Protein AF-A0A923YGL2-F1 (afdb_monomer)

Radius of gyration: 22.91 Å; Cα contacts (8 Å, |Δi|>4): 392; chains: 1; bounding box: 53×39×66 Å

pLDDT: mean 83.06, std 13.09, range [40.88, 98.0]

Mean predicted aligned error: 13.05 Å

Solvent-accessible surface area (backbone atoms only — not comparable to full-atom values): 13299 Å² total; per-residue (Å²): 138,85,82,90,76,85,83,78,58,74,97,55,54,94,69,55,49,69,61,55,52,51,50,50,52,58,74,73,41,61,74,59,72,58,70,46,77,50,75,39,47,77,89,38,76,58,56,65,51,41,52,76,72,62,30,42,82,76,49,72,59,99,60,38,34,34,30,35,28,72,56,44,71,70,83,50,77,70,42,46,31,40,48,98,81,59,67,28,29,33,40,32,51,51,95,72,48,62,19,32,37,32,16,26,52,56,37,18,63,66,64,73,38,75,43,34,48,27,31,78,35,48,53,87,33,48,46,71,75,32,60,76,60,44,73,46,77,76,46,99,56,27,35,33,23,20,40,85,84,78,59,59,64,40,38,38,32,41,76,92,48,70,43,30,33,37,31,35,85,29,32,77,59,42,81,69,47,41,76,59,37,34,36,26,51,85,53,45,54,69,94,79,58,80,91,80,87,60,57,71,41,48,50,84,76,40,55,78,57,40,51,54,40,26,73,72,67,38,84,86,42,45,69,59,56,46,70,74,75,70,126

Foldseek 3Di:
DDDPDDDDPPVCPPVCVVVVVVVVCVVPDDLQHDKDKDKDFPPDPVVVVCVVVQWDFDDDDPTMTITIRDRQPDFDPWWKFADPVRQKIKIFRASDQEKEWEQFPLQCVLQVHRTFIWDKGFLVRMDIPHDWFDWDPSAPFKIWGAHPPPRHTAWIDGNPDRIITGTLVRIPDSVSHDHQEYEQCVNGPVVPDDCPVHHYDHPVNVVVQLVVQCVRPNPPADPRHRRNPDD

Nearest PDB structures (foldseek):
  8ajq-assembly2_C  TM=8.560E-01  e=7.306E-10  Pseudomonas aeruginosa PAO1
  4nex-assembly1_A  TM=5.684E-01  e=1.194E-01  Xylella fastidiosa Temecula1
  4nf1-assembly3_F  TM=5.900E-01  e=4.196E-01  Xylella fastidiosa Temecula1
  3f8k-assembly1_A  TM=6.826E-01  e=1.389E+00  Saccharolobus solfataricus P2
  4k30-assembly2_X  TM=5.947E-01  e=1.161E+00  Homo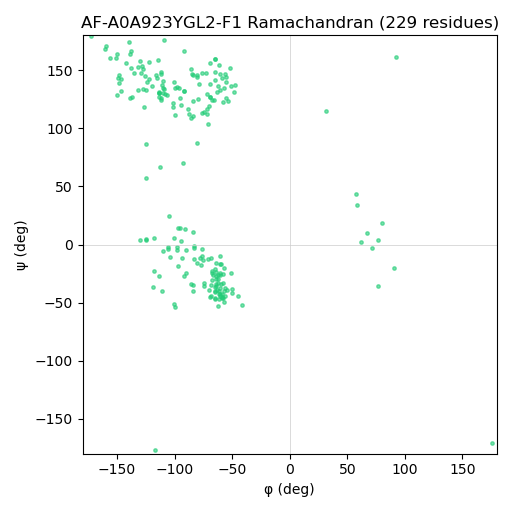 sapiens

Sequence (231 aa):
MRIEQFYLAEKFQRLGWVSAVLRRLFDEAPPQATRFRVGALRDSDANRFYLRHGFVKVSEDESDIAYERPRLPAPMPVLTGGCLCGAMRYTASPTHRGGYDCHCRMCQLAFGNTRAAFINLRNHEVQWTANPPTLYASSKFAQRGFCGHCGPPLSFECLASEHMDLSVGSLDDPAAIRPTTHFAVESRIANWHADDGLPGERLDEHLKLTERWKASYGDGVEPGVGATRQT

Structure (mmCIF, N/CA/C/O backbone):
data_AF-A0A923YGL2-F1
#
_entry.id   AF-A0A923YGL2-F1
#
loop_
_atom_site.group_PDB
_atom_site.id
_atom_site.type_symbol
_atom_site.label_atom_id
_atom_site.label_alt_id
_atom_site.label_comp_id
_atom_site.label_asym_id
_atom_site.label_entity_id
_atom_site.label_seq_id
_atom_site.pdbx_PDB_ins_code
_atom_site.Cartn_x
_atom_site.Cartn_y
_atom_site.Cartn_z
_atom_site.occupancy
_atom_site.B_iso_or_equiv
_atom_site.auth_seq_id
_atom_site.auth_comp_id
_atom_site.auth_asym_id
_atom_site.auth_atom_id
_atom_site.pdbx_PDB_model_num
ATOM 1 N N . MET A 1 1 ? 16.702 -9.088 -37.246 1.00 40.88 1 MET A N 1
ATOM 2 C CA . MET A 1 1 ? 17.459 -7.914 -37.731 1.00 40.88 1 MET A CA 1
ATOM 3 C C . MET A 1 1 ? 17.856 -7.083 -36.516 1.00 40.88 1 MET A C 1
ATOM 5 O O . MET A 1 1 ? 16.964 -6.632 -35.813 1.00 40.88 1 MET A O 1
ATOM 9 N N . ARG A 1 2 ? 19.153 -6.976 -36.196 1.00 47.56 2 ARG A N 1
ATOM 10 C CA . ARG A 1 2 ? 19.664 -6.185 -35.061 1.00 47.56 2 ARG A CA 1
ATOM 11 C C . ARG A 1 2 ? 20.175 -4.860 -35.622 1.00 47.56 2 ARG A C 1
ATOM 13 O O . ARG A 1 2 ? 21.136 -4.866 -36.378 1.00 47.56 2 ARG A O 1
ATOM 20 N N . ILE A 1 3 ? 19.497 -3.759 -35.315 1.00 55.59 3 ILE A N 1
ATOM 21 C CA . ILE A 1 3 ? 19.972 -2.418 -35.670 1.00 55.59 3 ILE A CA 1
ATOM 22 C C . ILE A 1 3 ? 20.938 -2.002 -34.562 1.00 55.59 3 ILE A C 1
ATOM 24 O O . ILE A 1 3 ? 20.514 -1.828 -33.423 1.00 55.59 3 ILE A O 1
ATOM 28 N N . GLU A 1 4 ? 22.232 -1.917 -34.866 1.00 54.81 4 GLU A N 1
ATOM 29 C CA . GLU A 1 4 ? 23.249 -1.540 -33.873 1.00 54.81 4 GLU A CA 1
ATOM 30 C C . GLU A 1 4 ? 23.365 -0.022 -33.729 1.00 54.81 4 GLU A C 1
ATOM 32 O O . GLU A 1 4 ? 23.545 0.477 -32.621 1.00 54.81 4 GLU A O 1
ATOM 37 N N . GLN A 1 5 ? 23.187 0.710 -34.831 1.00 61.66 5 GLN A N 1
ATOM 38 C CA . GLN A 1 5 ? 23.161 2.168 -34.870 1.00 61.66 5 GLN A CA 1
ATOM 39 C C . GLN A 1 5 ? 22.234 2.644 -35.994 1.00 61.66 5 GLN A C 1
ATOM 41 O O . GLN A 1 5 ? 22.167 2.036 -37.063 1.00 61.66 5 GLN A O 1
ATOM 46 N N . PHE A 1 6 ? 21.518 3.739 -35.756 1.00 63.28 6 PHE A N 1
ATOM 47 C CA . PHE A 1 6 ? 20.721 4.429 -36.766 1.00 63.28 6 PHE A CA 1
ATOM 48 C C . PHE A 1 6 ? 20.906 5.932 -36.588 1.00 63.28 6 PHE A C 1
ATOM 50 O O . PHE A 1 6 ? 20.692 6.460 -35.497 1.00 63.28 6 PHE A O 1
ATOM 57 N N . TYR A 1 7 ? 21.292 6.610 -37.665 1.00 65.50 7 TYR A N 1
ATOM 58 C CA . TYR A 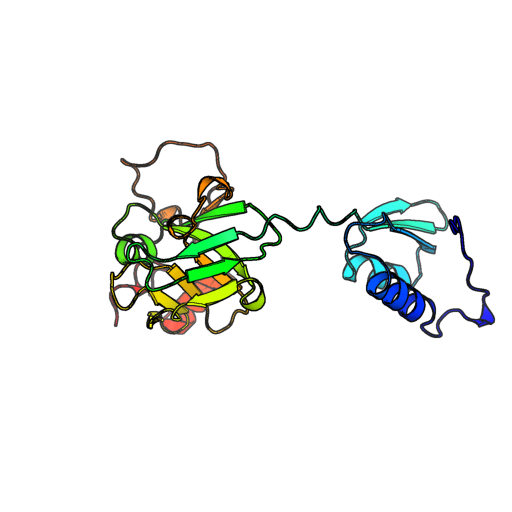1 7 ? 21.518 8.050 -37.678 1.00 65.50 7 TYR A CA 1
ATOM 59 C C . TYR A 1 7 ? 20.405 8.745 -38.453 1.00 65.50 7 TYR A C 1
ATOM 61 O O . TYR A 1 7 ? 20.085 8.384 -39.586 1.00 65.50 7 TYR A O 1
ATOM 69 N N . LEU A 1 8 ? 19.825 9.772 -37.835 1.00 65.44 8 LEU A N 1
ATOM 70 C CA . LEU A 1 8 ? 18.819 10.616 -38.461 1.00 65.44 8 LEU A CA 1
ATOM 71 C C . LEU A 1 8 ? 19.540 11.744 -39.209 1.00 65.44 8 LEU A C 1
ATOM 73 O O . LEU A 1 8 ? 20.167 12.603 -38.583 1.00 65.44 8 LEU A O 1
ATOM 77 N N . ALA A 1 9 ? 19.468 11.729 -40.544 1.00 69.75 9 ALA A N 1
ATOM 78 C CA . ALA A 1 9 ? 20.068 12.776 -41.368 1.00 69.75 9 ALA A CA 1
ATOM 79 C C . ALA A 1 9 ? 19.549 14.163 -40.950 1.00 69.75 9 ALA A C 1
ATOM 81 O O . ALA A 1 9 ? 18.376 14.308 -40.603 1.00 69.75 9 ALA A O 1
ATOM 82 N N . GLU A 1 10 ? 20.414 15.175 -41.018 1.00 67.44 10 GLU A N 1
ATOM 83 C CA . GLU A 1 10 ? 20.193 16.518 -40.461 1.00 67.44 10 GLU A CA 1
ATOM 84 C C . GLU A 1 10 ? 18.847 17.141 -40.866 1.00 67.44 10 GLU A C 1
ATOM 86 O O . GLU A 1 10 ? 18.106 17.633 -40.020 1.00 67.44 10 GLU A O 1
ATOM 91 N N . LYS A 1 11 ? 18.450 16.984 -42.135 1.00 73.69 11 LYS A N 1
ATOM 92 C CA . LYS A 1 11 ? 17.164 17.462 -42.680 1.00 73.69 11 LYS A CA 1
ATOM 93 C C . LYS A 1 11 ? 15.906 16.885 -42.012 1.00 73.69 11 LYS A C 1
ATOM 95 O O . LYS A 1 11 ? 14.816 17.408 -42.215 1.00 73.69 11 LYS A O 1
ATOM 100 N N . PHE A 1 12 ? 16.036 15.790 -41.265 1.00 65.12 12 PHE A N 1
ATOM 101 C CA . PHE A 1 12 ? 14.940 15.149 -40.538 1.00 65.12 12 PHE A CA 1
ATOM 102 C C . PHE A 1 12 ? 15.004 15.397 -39.022 1.00 65.12 12 PHE A C 1
ATOM 104 O O . PHE A 1 12 ? 14.103 14.987 -38.285 1.00 65.12 12 PHE A O 1
ATOM 111 N N . GLN A 1 13 ? 16.045 16.068 -38.526 1.00 66.19 13 GLN A N 1
ATOM 112 C CA . GLN A 1 13 ? 16.150 16.432 -37.115 1.00 66.19 13 GLN A CA 1
ATOM 113 C C . GLN A 1 13 ? 15.113 17.512 -36.758 1.00 66.19 13 GLN A C 1
ATOM 115 O O . GLN A 1 13 ? 14.619 18.230 -37.620 1.00 66.19 13 GLN A O 1
ATOM 120 N N . ARG A 1 14 ? 14.735 17.609 -35.475 1.00 65.00 14 ARG A N 1
ATOM 121 C CA . ARG A 1 14 ? 13.730 18.562 -34.936 1.00 65.00 14 ARG A CA 1
ATOM 122 C C . ARG A 1 14 ? 12.294 18.434 -35.478 1.00 65.00 14 ARG A C 1
ATOM 124 O O . ARG A 1 14 ? 11.416 19.149 -35.014 1.00 65.00 14 ARG A O 1
ATOM 131 N N . LEU A 1 15 ? 12.012 17.469 -36.353 1.00 72.62 15 LEU A N 1
ATOM 132 C CA . LEU A 1 15 ? 10.659 17.180 -36.861 1.00 72.62 15 LEU A CA 1
ATOM 133 C C . LEU A 1 15 ? 9.892 16.136 -36.019 1.00 72.62 15 LEU A C 1
ATOM 135 O O . LEU A 1 15 ? 8.893 15.581 -36.463 1.00 72.62 15 LEU A O 1
ATOM 139 N N . GLY A 1 16 ? 10.375 15.808 -34.816 1.00 68.12 16 GLY A N 1
ATOM 140 C CA . GLY A 1 16 ? 9.717 14.850 -33.916 1.00 68.12 16 GLY A CA 1
ATOM 141 C C . GLY A 1 16 ? 9.886 13.368 -34.287 1.00 68.12 16 GLY A C 1
ATOM 142 O O . GLY A 1 16 ? 9.354 12.510 -33.583 1.00 68.12 16 GLY A O 1
ATOM 143 N N . TRP A 1 17 ? 10.663 13.044 -35.328 1.00 70.38 17 TRP A N 1
ATOM 144 C CA . TRP A 1 17 ? 10.901 11.662 -35.769 1.00 70.38 17 TRP A CA 1
ATOM 145 C C . TRP A 1 17 ? 11.487 10.765 -34.680 1.00 70.38 17 TRP A C 1
ATOM 147 O O . TRP A 1 17 ? 11.049 9.631 -34.543 1.00 70.38 17 TRP A O 1
ATOM 157 N N . VAL A 1 18 ? 12.415 11.272 -33.862 1.00 67.81 18 VAL A N 1
ATOM 158 C CA . VAL A 1 18 ? 12.987 10.514 -32.733 1.00 67.81 18 VAL A CA 1
ATOM 159 C C . VAL A 1 18 ? 11.888 10.079 -31.762 1.00 67.81 18 VAL A C 1
ATOM 161 O O . VAL A 1 18 ? 11.809 8.911 -31.396 1.00 67.81 18 VAL A O 1
ATOM 164 N N . SER A 1 19 ? 10.981 10.991 -31.409 1.00 66.12 19 SER A N 1
ATOM 165 C CA . SER A 1 19 ? 9.846 10.695 -30.533 1.00 66.12 19 SER A CA 1
ATOM 166 C C . SER A 1 19 ? 8.870 9.705 -31.170 1.00 66.12 19 SER A C 1
ATOM 168 O O . SER A 1 19 ? 8.366 8.825 -30.479 1.00 66.12 19 SER A O 1
ATOM 170 N N . ALA A 1 20 ? 8.604 9.823 -32.474 1.00 71.81 20 ALA A N 1
ATOM 171 C CA . ALA A 1 20 ? 7.709 8.920 -33.197 1.00 71.81 20 ALA A CA 1
ATOM 172 C C . ALA A 1 20 ? 8.287 7.499 -33.316 1.00 71.81 20 ALA A C 1
ATOM 174 O O . ALA A 1 20 ? 7.584 6.524 -33.056 1.00 71.81 20 ALA A O 1
ATOM 175 N N . VAL A 1 21 ? 9.577 7.385 -33.644 1.00 74.38 21 VAL A N 1
ATOM 176 C CA . VAL A 1 21 ? 10.299 6.108 -33.721 1.00 74.38 21 VAL A CA 1
ATOM 177 C C . VAL A 1 21 ? 10.380 5.457 -32.345 1.00 74.38 21 VAL A C 1
ATOM 179 O O . VAL A 1 21 ? 10.070 4.278 -32.224 1.00 74.38 21 VAL A O 1
ATOM 182 N N . LEU A 1 22 ? 10.726 6.208 -31.294 1.00 70.12 22 LEU A N 1
ATOM 183 C CA . LEU A 1 22 ? 10.794 5.659 -29.938 1.00 70.12 22 LEU A CA 1
ATOM 184 C C . LEU A 1 22 ? 9.425 5.212 -29.424 1.00 70.12 22 LEU A C 1
ATOM 186 O O . LEU A 1 22 ? 9.345 4.129 -28.860 1.00 70.12 22 LEU A O 1
ATOM 190 N N . ARG A 1 23 ? 8.347 5.972 -29.671 1.00 68.31 23 ARG A N 1
ATOM 191 C CA . ARG A 1 23 ? 6.980 5.527 -29.340 1.00 68.31 23 ARG A CA 1
ATOM 192 C C . ARG A 1 23 ? 6.644 4.211 -30.025 1.00 68.31 23 ARG A C 1
ATOM 194 O O . ARG A 1 23 ? 6.267 3.267 -29.352 1.00 68.31 23 ARG A O 1
ATOM 201 N N . ARG A 1 24 ? 6.885 4.118 -31.332 1.00 71.75 24 ARG A N 1
ATOM 202 C CA . ARG A 1 24 ? 6.615 2.894 -32.087 1.00 71.75 24 ARG A CA 1
ATOM 203 C C . ARG A 1 24 ? 7.463 1.710 -31.616 1.00 71.75 24 ARG A C 1
ATOM 205 O O . ARG A 1 24 ? 6.949 0.608 -31.495 1.00 71.75 24 ARG A O 1
ATOM 212 N N . LEU A 1 25 ? 8.734 1.941 -31.281 1.00 68.31 25 LEU A N 1
ATOM 213 C CA . LEU A 1 25 ? 9.592 0.923 -30.668 1.00 68.31 25 LEU A CA 1
ATOM 214 C C . LEU A 1 25 ? 9.084 0.490 -29.288 1.00 68.31 25 LEU A C 1
ATOM 216 O O . LEU A 1 25 ? 9.247 -0.672 -28.933 1.00 68.31 25 LEU A O 1
ATOM 220 N N . PHE A 1 26 ? 8.484 1.389 -28.506 1.00 66.75 26 PHE A N 1
ATOM 221 C CA . PHE A 1 26 ? 7.875 1.042 -27.220 1.00 66.75 26 PHE A CA 1
ATOM 222 C C . PHE A 1 26 ? 6.548 0.299 -27.374 1.00 66.75 26 PHE A C 1
ATOM 224 O O . PHE A 1 26 ? 6.270 -0.569 -26.553 1.00 66.75 26 PHE A O 1
ATOM 231 N N . ASP A 1 27 ? 5.770 0.611 -28.410 1.00 65.19 27 ASP A N 1
ATOM 232 C CA . ASP A 1 27 ? 4.495 -0.048 -28.701 1.00 65.19 27 ASP A CA 1
ATOM 233 C C . ASP A 1 27 ? 4.704 -1.457 -29.288 1.00 65.19 27 ASP A C 1
ATOM 235 O O . ASP A 1 27 ? 3.939 -2.374 -28.996 1.00 65.19 27 ASP A O 1
ATOM 239 N N . GLU A 1 28 ? 5.750 -1.651 -30.101 1.00 63.75 28 GLU A N 1
ATOM 240 C CA . GLU A 1 28 ? 6.038 -2.925 -30.780 1.00 63.75 28 GLU A CA 1
ATOM 241 C C . GLU A 1 28 ? 6.952 -3.867 -29.966 1.00 63.75 28 GLU A C 1
ATOM 243 O O . GLU A 1 28 ? 6.908 -5.084 -30.162 1.00 63.75 28 GLU A O 1
ATOM 248 N N . ALA A 1 29 ? 7.784 -3.353 -29.048 1.00 58.84 29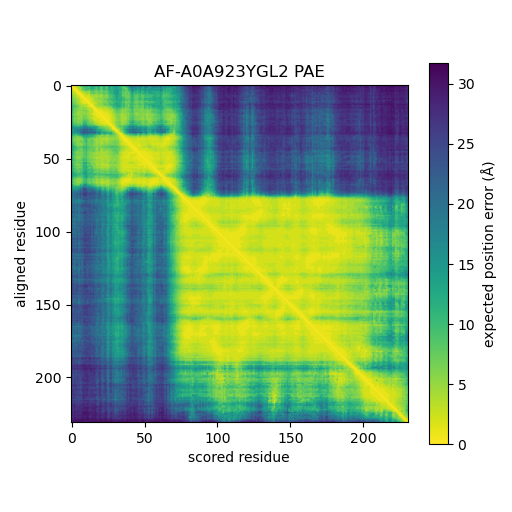 ALA A N 1
ATOM 249 C CA . ALA A 1 29 ? 8.658 -4.185 -28.217 1.00 58.84 29 ALA A CA 1
ATOM 250 C C . ALA A 1 29 ? 7.985 -4.563 -26.883 1.00 58.84 29 ALA A C 1
ATOM 252 O O . ALA A 1 29 ? 7.534 -3.677 -26.155 1.00 58.84 29 ALA A O 1
ATOM 253 N N . PRO A 1 30 ? 8.001 -5.848 -26.464 1.00 56.84 30 PRO A N 1
ATOM 254 C CA . PRO A 1 30 ? 7.577 -6.214 -25.119 1.00 56.84 30 PRO A CA 1
ATOM 255 C C . PRO A 1 30 ? 8.388 -5.412 -24.086 1.00 56.84 30 PRO A C 1
ATOM 257 O O . PRO A 1 30 ? 9.611 -5.316 -24.244 1.00 56.84 30 PRO A O 1
ATOM 260 N N . PRO A 1 31 ? 7.784 -4.916 -22.985 1.00 55.56 31 PRO A N 1
ATOM 261 C CA . PRO A 1 31 ? 8.479 -4.125 -21.954 1.00 55.56 31 PRO A CA 1
ATOM 262 C C . PRO A 1 31 ? 9.773 -4.779 -21.432 1.00 55.56 31 PRO A C 1
ATOM 264 O O . PRO A 1 31 ? 10.694 -4.119 -20.956 1.00 55.56 31 PRO A O 1
ATOM 267 N N . GLN A 1 32 ? 9.831 -6.102 -21.555 1.00 55.81 32 GLN A N 1
ATOM 268 C CA . GLN A 1 32 ? 10.833 -7.007 -21.018 1.00 55.81 32 GLN A CA 1
ATOM 269 C C . GLN A 1 32 ? 11.914 -7.397 -22.032 1.00 55.81 32 GLN A C 1
ATOM 271 O O . GLN A 1 32 ? 12.803 -8.169 -21.674 1.00 55.81 32 GLN A O 1
ATOM 276 N N . ALA A 1 33 ? 11.822 -6.987 -23.299 1.00 52.66 33 ALA A N 1
ATOM 277 C CA . ALA A 1 33 ? 12.604 -7.622 -24.359 1.00 52.66 33 ALA A CA 1
ATOM 278 C C . ALA A 1 33 ? 13.959 -6.960 -24.637 1.00 52.66 33 ALA A C 1
ATOM 280 O O . ALA A 1 33 ? 14.877 -7.665 -25.052 1.00 52.66 33 ALA A O 1
ATOM 281 N N . THR A 1 34 ? 14.151 -5.661 -24.377 1.00 59.41 34 THR A N 1
ATOM 282 C CA . THR A 1 34 ? 15.363 -5.007 -24.902 1.00 59.41 34 THR A CA 1
ATOM 283 C C . THR A 1 34 ? 15.864 -3.864 -24.026 1.00 59.41 34 THR A C 1
ATOM 285 O O . THR A 1 34 ? 15.117 -2.950 -23.685 1.00 59.41 34 THR A O 1
ATOM 288 N N . ARG A 1 35 ? 17.161 -3.895 -23.685 1.00 66.81 35 ARG A N 1
ATOM 289 C CA . ARG A 1 35 ? 17.891 -2.694 -23.254 1.00 66.81 35 ARG A CA 1
ATOM 290 C C . ARG A 1 35 ? 17.990 -1.763 -24.458 1.00 66.81 35 ARG A C 1
ATOM 292 O O . ARG A 1 35 ? 18.493 -2.177 -25.500 1.00 66.81 35 ARG A O 1
ATOM 299 N N . PHE A 1 36 ? 17.526 -0.528 -24.317 1.00 75.06 36 PHE A N 1
ATOM 300 C CA . PHE A 1 36 ? 17.677 0.487 -25.358 1.00 75.06 36 PHE A CA 1
ATOM 301 C C . PHE A 1 36 ? 18.814 1.412 -24.972 1.00 75.06 36 PHE A C 1
ATOM 303 O O . PHE A 1 36 ? 18.744 2.032 -23.914 1.00 75.06 36 PHE A O 1
ATOM 310 N N . ARG A 1 37 ? 19.830 1.519 -25.829 1.00 80.62 37 ARG A N 1
ATOM 311 C CA . ARG A 1 37 ? 20.877 2.529 -25.696 1.00 80.62 37 ARG A CA 1
ATOM 312 C C . ARG A 1 37 ? 20.665 3.595 -26.759 1.00 80.62 37 ARG A C 1
ATOM 314 O O . ARG A 1 37 ? 20.502 3.266 -27.931 1.00 80.62 37 ARG A O 1
ATOM 321 N N . VAL A 1 38 ? 20.636 4.854 -26.343 1.00 81.06 38 VAL A N 1
ATOM 322 C CA . VAL A 1 38 ? 20.486 6.016 -27.226 1.00 81.06 38 VAL A CA 1
ATOM 323 C C . VAL A 1 38 ? 21.581 7.030 -26.917 1.00 81.06 38 VAL A C 1
ATOM 325 O O . VAL A 1 38 ? 22.025 7.134 -25.775 1.00 81.06 38 VAL A O 1
ATOM 328 N N . GLY A 1 39 ? 22.028 7.752 -27.941 1.00 83.62 39 GLY A N 1
ATOM 329 C CA . GLY A 1 39 ? 22.967 8.864 -27.816 1.00 83.62 39 GLY A CA 1
ATOM 330 C C . GLY A 1 39 ? 22.285 10.186 -28.156 1.00 83.62 39 GLY A C 1
ATOM 331 O O . GLY A 1 39 ? 21.360 10.217 -28.974 1.00 83.62 39 GLY A O 1
ATOM 332 N N . ALA A 1 40 ? 22.720 11.268 -27.524 1.00 83.81 40 ALA A N 1
ATOM 333 C CA . ALA A 1 40 ? 22.380 12.625 -27.931 1.00 83.81 40 ALA A CA 1
ATOM 334 C C . ALA A 1 40 ? 23.518 13.595 -27.615 1.00 83.81 40 ALA A C 1
ATOM 336 O O . ALA A 1 40 ? 24.159 13.473 -26.575 1.00 83.81 40 ALA A O 1
ATOM 337 N N . LEU A 1 41 ? 23.684 14.600 -28.476 1.00 84.19 41 LEU A N 1
ATOM 338 C CA . LEU A 1 41 ? 24.591 15.722 -28.236 1.00 84.19 41 LEU A CA 1
ATOM 339 C C . LEU A 1 41 ? 24.252 16.416 -26.908 1.00 84.19 41 LEU A C 1
ATOM 341 O O . LEU A 1 41 ? 23.072 16.521 -26.555 1.00 84.19 41 LEU A O 1
ATOM 345 N N . ARG A 1 42 ? 25.260 16.948 -26.207 1.00 82.94 42 ARG A N 1
ATOM 346 C CA . ARG A 1 42 ? 25.104 17.618 -24.894 1.00 82.94 42 ARG A CA 1
ATOM 347 C C . ARG A 1 42 ? 24.009 18.691 -24.854 1.00 82.94 42 ARG A C 1
ATOM 349 O O . ARG A 1 42 ? 23.236 18.742 -23.899 1.00 82.94 42 ARG A O 1
ATOM 356 N N . ASP A 1 43 ? 23.867 19.462 -25.928 1.00 82.44 43 ASP A N 1
ATOM 357 C CA . ASP A 1 43 ? 22.903 20.570 -26.010 1.00 82.44 43 ASP A CA 1
ATOM 358 C C . ASP A 1 43 ? 21.583 20.187 -26.703 1.00 82.44 43 ASP A C 1
ATOM 360 O O . ASP A 1 43 ? 20.786 21.040 -27.099 1.00 82.44 43 ASP A O 1
ATOM 364 N N . SER A 1 44 ? 21.330 18.888 -26.881 1.00 81.56 44 SER A N 1
ATOM 365 C CA . SER A 1 44 ? 20.128 18.405 -27.553 1.00 81.56 44 SER A CA 1
ATOM 366 C C . SER A 1 44 ? 18.893 18.432 -26.650 1.00 81.56 44 SER A C 1
ATOM 368 O O . SER A 1 44 ? 18.899 17.934 -25.522 1.00 81.56 44 SER A O 1
ATOM 370 N N . ASP A 1 45 ? 17.759 18.868 -27.210 1.00 76.50 45 ASP A N 1
ATOM 371 C CA . ASP A 1 45 ? 16.434 18.742 -26.585 1.00 76.50 45 ASP A CA 1
ATOM 372 C C . ASP A 1 45 ? 16.061 17.282 -26.247 1.00 76.50 45 ASP A C 1
ATOM 374 O O . ASP A 1 45 ? 15.206 17.029 -25.388 1.00 76.50 45 ASP A O 1
ATOM 378 N N . ALA A 1 46 ? 16.719 16.310 -26.891 1.00 76.56 46 ALA A N 1
ATOM 379 C CA . ALA A 1 46 ? 16.533 14.885 -26.642 1.00 76.56 46 ALA A CA 1
ATOM 380 C C . ALA A 1 46 ? 16.945 14.465 -25.217 1.00 76.56 46 ALA A C 1
ATOM 382 O O . ALA A 1 46 ? 16.320 13.572 -24.645 1.00 76.56 46 ALA A O 1
ATOM 383 N N . ASN A 1 47 ? 17.911 15.154 -24.597 1.00 81.31 47 ASN A N 1
ATOM 384 C CA . ASN A 1 47 ? 18.412 14.826 -23.256 1.00 81.31 47 ASN A CA 1
ATOM 385 C C . ASN A 1 47 ? 17.296 14.869 -22.202 1.00 81.31 47 ASN A C 1
ATOM 387 O O . ASN A 1 47 ? 17.113 13.942 -21.411 1.00 81.31 47 ASN A O 1
ATOM 391 N N . ARG A 1 48 ? 16.466 15.918 -22.247 1.00 80.62 48 ARG A N 1
ATOM 392 C CA . ARG A 1 48 ? 15.294 16.066 -21.369 1.00 80.62 48 ARG A CA 1
ATOM 393 C C . ARG A 1 48 ? 14.206 15.036 -21.681 1.00 80.62 48 ARG A C 1
ATOM 395 O O . ARG A 1 48 ? 13.502 14.589 -20.774 1.00 80.62 48 ARG A O 1
ATOM 402 N N . PHE A 1 49 ? 14.046 14.675 -22.953 1.00 80.25 49 PHE A N 1
ATOM 403 C CA . PHE A 1 49 ? 13.074 13.671 -23.377 1.00 80.25 49 PHE A CA 1
ATOM 404 C C . PHE A 1 49 ? 13.421 12.284 -22.817 1.00 80.25 49 PHE A C 1
ATOM 406 O O . PHE A 1 49 ? 12.546 11.643 -22.230 1.00 80.25 49 PHE A O 1
ATOM 413 N N . TYR A 1 50 ? 14.682 11.855 -22.926 1.00 83.00 50 TYR A N 1
ATOM 414 C CA . TYR A 1 50 ? 15.141 10.545 -22.455 1.00 83.00 50 TYR A CA 1
ATOM 415 C C . TYR A 1 50 ? 14.953 10.368 -20.946 1.00 83.00 50 TYR A C 1
ATOM 417 O O . TYR A 1 50 ? 14.361 9.376 -20.518 1.00 83.00 50 TYR A O 1
ATOM 425 N N . LEU A 1 51 ? 15.341 11.365 -20.147 1.00 80.75 51 LEU A N 1
ATOM 426 C CA . LEU A 1 51 ? 15.160 11.332 -18.690 1.00 80.75 51 LEU A CA 1
ATOM 427 C C . LEU A 1 51 ? 13.683 11.190 -18.291 1.00 80.75 51 LEU A C 1
ATOM 429 O O . LEU A 1 51 ? 13.343 10.388 -17.425 1.00 80.75 51 LEU A O 1
ATOM 433 N N . ARG A 1 52 ? 12.777 11.913 -18.965 1.00 78.25 52 ARG A N 1
ATOM 434 C CA . ARG A 1 52 ? 11.329 11.828 -18.698 1.00 78.25 52 ARG A CA 1
ATOM 435 C C . ARG A 1 52 ? 10.744 10.446 -19.014 1.00 78.25 52 ARG A C 1
ATOM 437 O O . ARG A 1 52 ? 9.743 10.066 -18.418 1.00 78.25 52 ARG A O 1
ATOM 444 N N . HIS A 1 53 ? 11.347 9.708 -19.943 1.00 73.81 53 HIS A N 1
ATOM 445 C CA . HIS A 1 53 ? 10.834 8.423 -20.430 1.00 73.81 53 HIS A CA 1
ATOM 446 C C . HIS A 1 53 ? 11.615 7.224 -19.865 1.00 73.81 53 HIS A C 1
ATOM 448 O O . HIS A 1 53 ? 11.622 6.144 -20.456 1.00 73.81 53 HIS A O 1
ATOM 454 N N . GLY A 1 54 ? 12.246 7.405 -18.699 1.00 76.50 54 GLY A N 1
ATOM 455 C CA . GLY A 1 54 ? 12.830 6.316 -17.914 1.00 76.50 54 GLY A CA 1
ATOM 456 C C . GLY A 1 54 ? 14.194 5.832 -18.402 1.00 76.50 54 GLY A C 1
ATOM 457 O O . GLY A 1 54 ? 14.594 4.721 -18.062 1.00 76.50 54 GLY A O 1
ATOM 458 N N . PHE A 1 55 ? 14.902 6.632 -19.200 1.00 84.12 55 PHE A N 1
ATOM 459 C CA . PHE A 1 55 ? 16.307 6.378 -19.493 1.00 84.12 55 PHE A CA 1
ATOM 460 C C . PHE A 1 55 ? 17.197 6.961 -18.395 1.00 84.12 55 PHE A C 1
ATOM 462 O O . PHE A 1 55 ? 16.929 8.037 -17.861 1.00 84.12 55 PHE A O 1
ATOM 469 N N . VAL A 1 56 ? 18.300 6.277 -18.113 1.00 86.00 56 VAL A N 1
ATOM 470 C CA . VAL A 1 56 ? 19.355 6.725 -17.205 1.00 86.00 56 VAL A CA 1
ATOM 471 C C . VAL A 1 56 ? 20.607 7.069 -18.003 1.00 86.00 56 VAL A C 1
ATOM 473 O O . VAL A 1 56 ? 20.938 6.392 -18.974 1.00 86.00 56 VAL A O 1
ATOM 476 N N . LYS A 1 57 ? 21.302 8.140 -17.618 1.00 90.38 57 LYS A N 1
ATOM 477 C CA . LYS A 1 57 ? 22.595 8.509 -18.207 1.00 90.38 57 LYS A CA 1
ATOM 478 C C . LYS A 1 57 ? 23.644 7.477 -17.788 1.00 90.38 57 LYS A C 1
ATOM 480 O O . LYS A 1 57 ? 23.787 7.225 -16.595 1.00 90.38 57 LYS A O 1
ATOM 485 N N . VAL A 1 58 ? 24.359 6.893 -18.749 1.00 90.56 58 VAL A N 1
ATOM 486 C CA . VAL A 1 58 ? 25.372 5.850 -18.490 1.00 90.56 58 VAL A CA 1
ATOM 487 C C . VAL A 1 58 ? 26.795 6.286 -18.820 1.00 90.56 58 VAL A C 1
ATOM 489 O O . VAL A 1 58 ? 27.736 5.789 -18.211 1.00 90.56 58 VAL A O 1
ATOM 492 N N . SER A 1 59 ? 26.969 7.218 -19.758 1.00 90.06 59 SER A N 1
ATOM 493 C CA . SER A 1 59 ? 28.267 7.825 -20.060 1.00 90.06 59 SER A CA 1
ATOM 494 C C . SER A 1 59 ? 28.086 9.194 -20.710 1.00 90.06 59 SER A C 1
ATOM 496 O O . SER A 1 59 ? 27.018 9.507 -21.235 1.00 90.06 59 SER A O 1
ATOM 498 N N . GLU A 1 60 ? 29.133 10.006 -20.676 1.00 91.12 60 GLU A N 1
ATOM 499 C CA . GLU A 1 60 ? 29.211 11.304 -21.345 1.00 91.12 60 GLU A CA 1
ATOM 500 C C . GLU A 1 60 ? 30.651 11.532 -21.799 1.00 91.12 60 GLU A C 1
ATOM 502 O O . GLU A 1 60 ? 31.579 11.334 -21.015 1.00 91.12 60 GLU A O 1
ATOM 507 N N . ASP A 1 61 ? 30.819 11.932 -23.054 1.00 87.94 61 ASP A N 1
ATOM 508 C CA . ASP A 1 61 ? 32.086 12.361 -23.646 1.00 87.94 61 ASP A CA 1
ATOM 509 C C . ASP A 1 61 ? 31.992 13.831 -24.080 1.00 87.94 61 ASP A C 1
ATOM 511 O O . ASP A 1 61 ? 31.010 14.508 -23.773 1.00 87.94 61 ASP A O 1
ATOM 515 N N . GLU A 1 62 ? 33.032 14.382 -24.707 1.00 82.38 62 GLU A N 1
ATOM 516 C CA . GLU A 1 62 ? 33.104 15.809 -25.064 1.00 82.38 62 GLU A CA 1
ATOM 517 C C . GLU A 1 62 ? 31.951 16.286 -25.963 1.00 82.38 62 GLU A C 1
ATOM 519 O O . GLU A 1 62 ? 31.572 17.454 -25.889 1.00 82.38 62 GLU A O 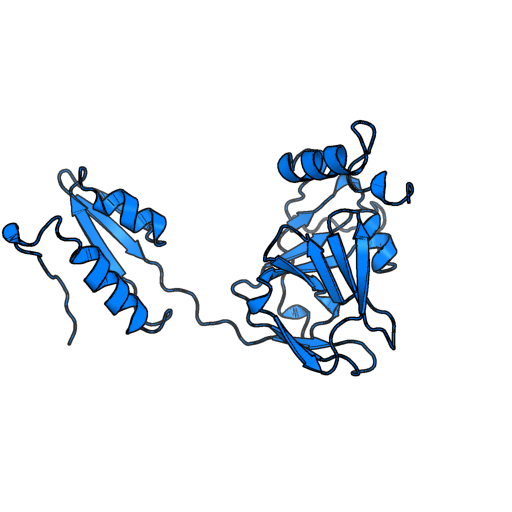1
ATOM 524 N N . SER A 1 63 ? 31.339 15.392 -26.741 1.00 76.81 63 SER A N 1
ATOM 525 C CA . SER A 1 63 ? 30.274 15.709 -27.699 1.00 76.81 63 SER A CA 1
ATOM 526 C C . SER A 1 63 ? 28.907 15.153 -27.302 1.00 76.81 63 SER A C 1
ATOM 528 O O . SER A 1 63 ? 27.891 15.839 -27.448 1.00 76.81 63 SER A O 1
ATOM 530 N N . ASP A 1 64 ? 28.871 13.933 -26.774 1.00 85.88 64 ASP A N 1
ATOM 531 C CA . ASP A 1 64 ? 27.672 13.113 -26.675 1.00 85.88 64 ASP A CA 1
ATOM 532 C C . ASP A 1 64 ? 27.419 12.598 -25.255 1.00 85.88 64 ASP A C 1
ATOM 534 O O . ASP A 1 64 ? 28.315 12.350 -24.445 1.00 85.88 64 ASP A O 1
ATOM 538 N N . ILE A 1 65 ? 26.139 12.386 -24.965 1.00 86.50 65 ILE A N 1
ATOM 539 C CA . ILE A 1 65 ? 25.646 11.719 -23.769 1.00 86.50 65 ILE A CA 1
ATOM 540 C C . ILE A 1 65 ? 24.982 10.412 -24.193 1.00 86.50 65 ILE A C 1
ATOM 542 O O . ILE A 1 65 ? 24.071 10.397 -25.026 1.00 86.50 65 ILE A O 1
ATOM 546 N N . ALA A 1 66 ? 25.405 9.307 -23.581 1.00 88.00 66 ALA A N 1
ATOM 547 C CA . ALA A 1 66 ? 24.765 8.015 -23.752 1.00 88.00 66 ALA A CA 1
ATOM 548 C C . ALA A 1 66 ? 23.769 7.750 -22.621 1.00 88.00 66 ALA A C 1
ATOM 550 O O . ALA A 1 66 ? 24.074 7.896 -21.432 1.00 88.00 66 ALA A O 1
ATOM 551 N N . TYR A 1 67 ? 22.596 7.270 -23.009 1.00 86.38 67 TYR A N 1
ATOM 552 C CA . TYR A 1 67 ? 21.520 6.891 -22.115 1.00 86.38 67 TYR A CA 1
ATOM 553 C C . TYR A 1 67 ? 21.132 5.436 -22.338 1.00 86.38 67 TYR A C 1
ATOM 555 O O . TYR A 1 67 ? 21.063 4.975 -23.478 1.00 86.38 67 TYR A O 1
ATOM 563 N N . GLU A 1 68 ? 20.810 4.727 -21.262 1.00 86.75 68 GLU A N 1
ATOM 564 C CA . GLU A 1 68 ? 20.220 3.396 -21.324 1.00 86.75 68 GLU A CA 1
ATOM 565 C C . GLU A 1 68 ? 18.854 3.377 -20.660 1.00 86.75 68 GLU A C 1
ATOM 567 O O . GLU A 1 68 ? 18.661 3.912 -19.571 1.00 86.75 68 GLU A O 1
ATOM 572 N N . ARG A 1 69 ? 17.893 2.714 -21.297 1.00 77.69 69 ARG A N 1
ATOM 573 C CA . ARG A 1 69 ? 16.665 2.307 -20.627 1.00 77.69 69 ARG A CA 1
ATOM 574 C C . ARG A 1 69 ? 16.906 0.932 -20.006 1.00 77.69 69 ARG A C 1
ATOM 576 O O . ARG A 1 69 ? 17.156 -0.020 -20.758 1.00 77.69 69 ARG A O 1
ATOM 583 N N . PRO A 1 70 ? 16.848 0.799 -18.669 1.00 67.69 70 PRO A N 1
ATOM 584 C CA . PRO A 1 70 ? 16.988 -0.499 -18.035 1.00 67.69 70 PRO A CA 1
ATOM 585 C C . PRO A 1 70 ? 15.876 -1.429 -18.527 1.00 67.69 70 PRO A C 1
ATOM 587 O O . PRO A 1 70 ? 14.759 -0.997 -18.819 1.00 67.69 70 PRO A O 1
ATOM 590 N N . ARG A 1 71 ? 16.193 -2.724 -18.626 1.00 64.75 71 ARG A N 1
ATOM 591 C CA . ARG A 1 71 ? 15.185 -3.755 -18.880 1.00 64.75 71 ARG A CA 1
ATOM 592 C C . ARG A 1 71 ? 14.155 -3.650 -17.758 1.00 64.75 71 ARG A C 1
ATOM 594 O O . ARG A 1 71 ? 14.541 -3.766 -16.594 1.00 64.75 71 ARG A O 1
ATOM 601 N N . LEU A 1 72 ? 12.880 -3.434 -18.088 1.00 58.97 72 LEU A N 1
ATOM 602 C CA . LEU A 1 72 ? 11.845 -3.569 -17.070 1.00 58.97 72 LEU A CA 1
ATOM 603 C C . LEU A 1 72 ? 11.909 -5.017 -16.565 1.00 58.97 72 LEU A C 1
ATOM 605 O O . LEU A 1 72 ? 12.044 -5.930 -17.392 1.00 58.97 72 LEU A O 1
ATOM 609 N N . PRO A 1 73 ? 11.897 -5.248 -15.241 1.00 56.34 73 PRO A N 1
ATOM 610 C CA . PRO A 1 73 ? 11.865 -6.604 -14.716 1.00 56.34 73 PRO A CA 1
ATOM 611 C C . PRO A 1 73 ? 10.709 -7.375 -15.364 1.00 56.34 73 PRO A C 1
ATOM 613 O O . PRO A 1 73 ?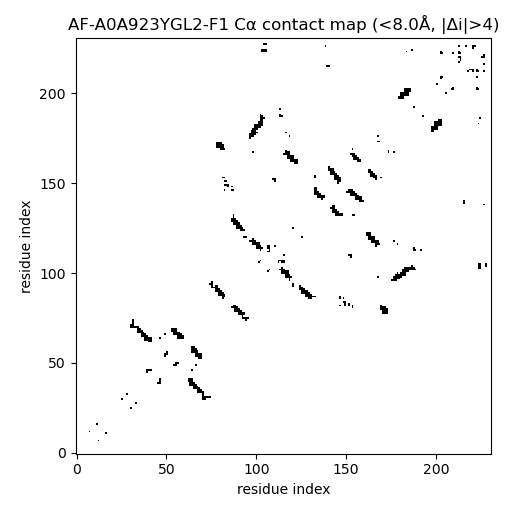 9.721 -6.777 -15.803 1.00 56.34 73 PRO A O 1
ATOM 616 N N . ALA A 1 74 ? 10.852 -8.701 -15.472 1.00 57.16 74 ALA A N 1
ATOM 617 C CA . ALA A 1 74 ? 9.754 -9.546 -15.935 1.00 57.16 74 ALA A CA 1
ATOM 618 C C . ALA A 1 74 ? 8.473 -9.160 -15.166 1.00 57.16 74 ALA A C 1
ATOM 620 O O . ALA A 1 74 ? 8.574 -8.908 -13.959 1.00 57.16 74 ALA A O 1
ATOM 621 N N . PRO A 1 75 ? 7.307 -9.054 -15.837 1.00 61.59 75 PRO A N 1
ATOM 622 C CA . PRO A 1 75 ? 6.050 -8.720 -15.206 1.00 61.59 75 PRO A CA 1
ATOM 623 C C . PRO A 1 75 ? 5.901 -9.713 -14.087 1.00 61.59 75 PRO A C 1
ATOM 625 O O . PRO A 1 75 ? 6.056 -10.927 -14.256 1.00 61.59 75 PRO A O 1
ATOM 628 N N . MET A 1 76 ? 5.746 -9.156 -12.908 1.00 73.00 76 MET A N 1
ATOM 629 C CA . MET A 1 76 ? 5.721 -9.983 -11.741 1.00 73.00 76 MET A CA 1
ATOM 630 C C . MET A 1 76 ? 4.485 -10.878 -11.803 1.00 73.00 76 MET A C 1
ATOM 632 O O . MET A 1 76 ? 3.461 -10.456 -12.349 1.00 73.00 76 MET A O 1
ATOM 636 N N . PRO A 1 77 ? 4.560 -12.097 -11.246 1.00 84.62 77 PRO A N 1
ATOM 637 C CA . PRO A 1 77 ? 3.400 -12.964 -11.154 1.00 84.62 77 PRO A CA 1
ATOM 638 C C . PRO A 1 77 ? 2.201 -12.198 -10.600 1.00 84.62 77 PRO A C 1
ATOM 640 O O . PRO A 1 77 ? 2.342 -11.494 -9.587 1.00 84.62 77 PRO A O 1
ATOM 643 N N . VAL A 1 78 ? 1.066 -12.342 -11.288 1.00 93.75 78 VAL A N 1
ATOM 644 C CA . VAL A 1 78 ? -0.232 -11.856 -10.822 1.00 93.75 78 VAL A CA 1
ATOM 645 C C . VAL A 1 78 ? -0.475 -12.466 -9.450 1.00 93.75 78 VAL A C 1
ATOM 647 O O . VAL A 1 78 ? -0.371 -13.679 -9.268 1.00 93.75 78 VAL A O 1
ATOM 650 N N . LEU A 1 79 ? -0.757 -11.610 -8.482 1.00 96.38 79 LEU A N 1
ATOM 651 C CA . LEU A 1 79 ? -1.153 -12.017 -7.150 1.00 96.38 79 LEU A CA 1
ATOM 652 C C . LEU A 1 79 ? -2.660 -12.251 -7.132 1.00 96.38 79 LEU A C 1
ATOM 654 O O . LEU A 1 79 ? -3.415 -11.612 -7.864 1.00 96.38 79 LEU A O 1
ATOM 658 N N . THR A 1 80 ? -3.098 -13.150 -6.268 1.00 97.88 80 THR A N 1
ATOM 659 C CA . THR A 1 80 ? -4.514 -13.381 -5.987 1.00 97.88 80 THR A CA 1
ATOM 660 C C . THR A 1 80 ? -4.760 -13.175 -4.505 1.00 97.88 80 THR A C 1
ATOM 662 O O . THR A 1 80 ? -3.831 -13.238 -3.697 1.00 97.88 80 THR A O 1
ATOM 665 N N . GLY A 1 81 ? -6.004 -12.889 -4.149 1.00 97.06 81 GLY A N 1
ATOM 666 C CA . GLY A 1 81 ? -6.371 -12.656 -2.764 1.00 97.06 81 GLY A CA 1
ATOM 667 C C . GLY A 1 81 ? -7.869 -12.519 -2.580 1.00 97.06 81 GLY A C 1
ATOM 668 O O . GLY A 1 81 ? -8.652 -12.617 -3.531 1.00 97.06 81 GLY A O 1
ATOM 669 N N . GLY A 1 82 ? -8.276 -12.321 -1.338 1.00 96.00 82 GLY A N 1
ATOM 670 C CA . GLY A 1 82 ? -9.669 -12.217 -0.958 1.00 96.00 82 GLY A CA 1
ATOM 671 C C . GLY A 1 82 ? -9.861 -12.091 0.543 1.00 96.00 82 GLY A C 1
ATOM 672 O O . GLY A 1 82 ? -8.925 -11.890 1.313 1.00 96.00 82 GLY A O 1
ATOM 673 N N . CYS A 1 83 ? -11.116 -12.193 0.962 1.00 95.56 83 CYS A N 1
ATOM 674 C CA . CYS A 1 83 ? -11.471 -12.211 2.375 1.00 95.56 83 CYS A CA 1
ATOM 675 C C . CYS A 1 83 ? -11.543 -13.645 2.927 1.00 95.56 83 CYS A C 1
ATOM 677 O O . CYS A 1 83 ? -11.640 -14.613 2.173 1.00 95.56 83 CYS A O 1
ATOM 679 N N . LEU A 1 84 ? -11.590 -13.771 4.259 1.00 91.00 84 LEU A N 1
ATOM 680 C CA . LEU A 1 84 ? -11.653 -15.058 4.967 1.00 91.00 84 LEU A CA 1
ATOM 681 C C . LEU A 1 84 ? -12.816 -15.959 4.519 1.00 91.00 84 LEU A C 1
ATOM 683 O O . LEU A 1 84 ? -12.649 -17.168 4.415 1.00 91.00 84 LEU A O 1
ATOM 687 N N . CYS A 1 85 ? -13.998 -15.392 4.259 1.00 92.62 85 CYS A N 1
ATOM 688 C CA . CYS A 1 85 ? -15.164 -16.185 3.861 1.00 92.62 85 CYS A CA 1
ATOM 689 C C . CYS A 1 85 ? -15.193 -16.514 2.360 1.00 92.62 85 CYS A C 1
ATOM 691 O O . CYS A 1 85 ? -16.130 -17.159 1.900 1.00 92.62 85 CYS A O 1
ATOM 693 N N . GLY A 1 86 ? -14.227 -16.021 1.577 1.00 90.38 86 GLY A N 1
ATOM 694 C CA . GLY A 1 86 ? -14.164 -16.212 0.127 1.00 90.38 86 GLY A CA 1
ATOM 695 C C . GLY A 1 86 ? -15.203 -15.431 -0.683 1.00 90.38 86 GLY A C 1
ATOM 696 O O . GLY A 1 86 ? -15.146 -15.461 -1.909 1.00 90.38 86 GLY A O 1
ATOM 697 N N . ALA A 1 87 ? -16.122 -14.698 -0.039 1.00 91.81 87 ALA A N 1
ATOM 698 C CA . ALA A 1 87 ? -17.146 -13.920 -0.739 1.00 91.81 87 ALA A CA 1
ATOM 699 C C . ALA A 1 87 ? -16.544 -12.820 -1.624 1.00 91.81 87 ALA A C 1
ATOM 701 O O . ALA A 1 87 ? -17.134 -12.476 -2.644 1.00 91.81 87 ALA A O 1
ATOM 702 N N . MET A 1 88 ? -15.383 -12.284 -1.247 1.00 95.44 88 MET A N 1
ATOM 703 C CA . MET A 1 88 ? -14.619 -11.343 -2.056 1.00 95.44 88 MET A CA 1
ATOM 704 C C . MET A 1 88 ? -13.347 -11.989 -2.577 1.00 95.44 88 MET A C 1
ATOM 706 O O . MET A 1 88 ? -12.608 -12.589 -1.792 1.00 95.44 88 MET A O 1
ATOM 710 N N . ARG A 1 89 ? -13.059 -11.786 -3.864 1.00 97.00 89 ARG A N 1
ATOM 711 C CA . ARG A 1 89 ? -11.833 -12.238 -4.532 1.00 97.00 89 ARG A CA 1
ATOM 712 C C . ARG A 1 89 ? -11.302 -11.156 -5.461 1.00 97.00 89 ARG A C 1
ATOM 714 O O . ARG A 1 89 ? -12.073 -10.358 -5.996 1.00 97.00 89 ARG A O 1
ATOM 721 N N . TYR A 1 90 ? -9.993 -11.144 -5.667 1.00 98.00 90 TYR A N 1
ATOM 722 C CA . TYR A 1 90 ? -9.343 -10.231 -6.596 1.00 98.00 90 TYR A CA 1
ATOM 723 C C . TYR A 1 90 ? -8.068 -10.822 -7.201 1.00 98.00 90 TYR A C 1
ATOM 725 O O . TYR A 1 90 ? -7.484 -11.780 -6.688 1.00 98.00 90 TYR A O 1
ATOM 733 N N . THR A 1 91 ? -7.623 -10.190 -8.281 1.00 98.00 91 THR A N 1
ATOM 734 C CA . THR A 1 91 ? -6.280 -10.321 -8.851 1.00 98.00 91 THR A CA 1
ATOM 735 C C . THR A 1 91 ? -5.555 -8.985 -8.758 1.00 98.00 91 THR A C 1
ATOM 737 O O . THR A 1 91 ? -6.174 -7.941 -8.960 1.00 98.00 91 THR A O 1
ATOM 740 N N . ALA A 1 92 ? -4.251 -9.009 -8.498 1.00 96.56 92 ALA A N 1
ATOM 741 C CA . ALA A 1 92 ? -3.399 -7.827 -8.502 1.00 96.56 92 ALA A CA 1
ATOM 742 C C . ALA A 1 92 ? -2.175 -8.041 -9.405 1.00 96.56 92 ALA A C 1
ATOM 744 O O . ALA A 1 92 ? -1.505 -9.067 -9.313 1.00 96.56 92 ALA A O 1
ATOM 745 N N . SER A 1 93 ? -1.860 -7.067 -10.255 1.00 94.81 93 SER A N 1
ATOM 746 C CA . SER A 1 93 ? -0.715 -7.076 -11.179 1.00 94.81 93 SER A CA 1
ATOM 747 C C . SER A 1 93 ? 0.308 -6.007 -10.784 1.00 94.81 93 SER A C 1
ATOM 749 O O . SER A 1 93 ? 0.469 -5.023 -11.502 1.00 94.81 93 SER A O 1
ATOM 751 N N . PRO A 1 94 ? 0.970 -6.153 -9.623 1.00 91.75 94 PRO A N 1
ATOM 752 C CA . PRO A 1 94 ? 1.880 -5.138 -9.110 1.00 91.75 94 PRO A CA 1
ATOM 753 C C . PRO A 1 94 ? 3.106 -4.933 -10.006 1.00 91.75 94 PRO A C 1
ATOM 755 O O . PRO A 1 94 ? 3.527 -5.839 -10.730 1.00 91.75 94 PRO A O 1
ATOM 758 N N . THR A 1 95 ? 3.751 -3.777 -9.849 1.00 86.88 95 THR A N 1
ATOM 759 C CA . THR A 1 95 ? 5.048 -3.428 -10.464 1.00 86.88 95 THR A CA 1
ATOM 760 C C . THR A 1 95 ? 6.239 -3.482 -9.486 1.00 86.88 95 THR A C 1
ATOM 762 O O . THR A 1 95 ? 7.385 -3.517 -9.933 1.00 86.88 95 THR A O 1
ATOM 765 N N . HIS A 1 96 ? 5.998 -3.616 -8.170 1.00 88.75 96 HIS A N 1
ATOM 766 C CA . HIS A 1 96 ? 7.002 -3.956 -7.138 1.00 88.75 96 HIS A CA 1
ATOM 767 C C . HIS A 1 96 ? 6.517 -4.977 -6.077 1.00 88.75 96 HIS A C 1
ATOM 769 O O . HIS A 1 96 ? 5.333 -5.271 -5.944 1.00 88.75 96 HIS A O 1
ATOM 775 N N . ARG A 1 97 ? 7.454 -5.533 -5.295 1.00 89.94 97 ARG A N 1
ATOM 776 C CA . ARG A 1 97 ? 7.179 -6.452 -4.162 1.00 89.94 97 ARG A CA 1
ATOM 777 C C . ARG A 1 97 ? 7.374 -5.794 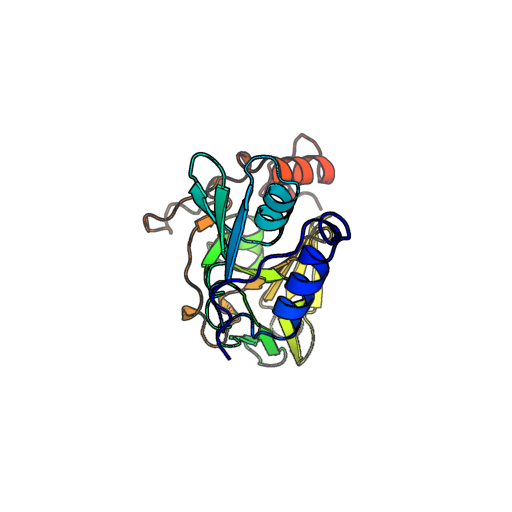-2.794 1.00 89.94 97 ARG A C 1
ATOM 779 O O . ARG A 1 97 ? 7.179 -6.449 -1.776 1.00 89.94 97 ARG A O 1
ATOM 786 N N . GLY A 1 98 ? 7.796 -4.529 -2.782 1.00 93.25 98 GLY A N 1
ATOM 787 C CA . GLY A 1 98 ? 7.962 -3.750 -1.559 1.00 93.25 98 GLY A CA 1
ATOM 788 C C . GLY A 1 98 ? 6.605 -3.418 -0.956 1.00 93.25 98 GLY A C 1
ATOM 789 O O . GLY A 1 98 ? 5.778 -2.793 -1.618 1.00 93.25 98 GLY A O 1
ATOM 790 N N . GLY A 1 99 ? 6.384 -3.881 0.264 1.00 95.44 99 GLY A N 1
ATOM 791 C CA . GLY A 1 99 ? 5.291 -3.465 1.126 1.00 95.44 99 GLY A CA 1
ATOM 792 C C . GLY A 1 99 ? 5.815 -2.631 2.286 1.00 95.44 99 GLY A C 1
ATOM 793 O O . GLY A 1 99 ? 7.022 -2.471 2.472 1.00 95.44 99 GLY A O 1
ATOM 794 N N . TYR A 1 100 ? 4.905 -2.120 3.094 1.00 95.31 100 TYR A N 1
ATOM 795 C CA . TYR A 1 100 ? 5.251 -1.351 4.276 1.00 95.31 100 TYR A CA 1
ATOM 796 C C . TYR A 1 100 ? 4.295 -1.659 5.419 1.00 95.31 100 TYR A C 1
ATOM 798 O O . TYR A 1 100 ? 3.148 -2.071 5.222 1.00 95.31 100 TYR A O 1
ATOM 806 N N . ASP A 1 101 ? 4.789 -1.424 6.625 1.00 95.06 101 ASP A N 1
ATOM 807 C CA . ASP A 1 101 ? 4.008 -1.534 7.844 1.00 95.06 101 ASP A CA 1
ATOM 808 C C . ASP A 1 101 ? 3.579 -0.151 8.318 1.00 95.06 101 ASP A C 1
ATOM 810 O O . ASP A 1 101 ? 4.413 0.690 8.658 1.00 95.06 101 ASP A O 1
ATOM 814 N N . CY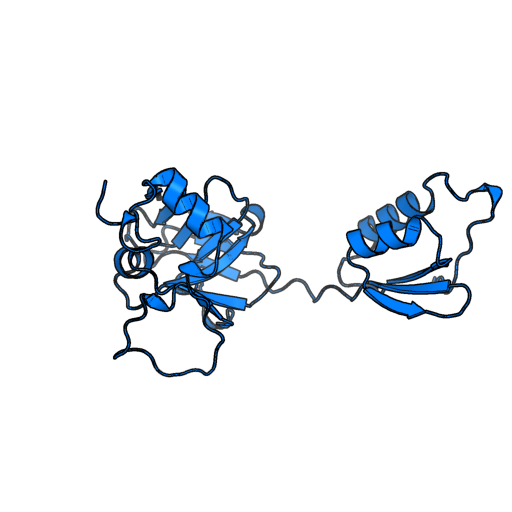S A 1 102 ? 2.272 0.076 8.381 1.00 94.25 102 CYS A N 1
ATOM 815 C CA . CYS A 1 102 ? 1.692 1.302 8.901 1.00 94.25 102 CYS A CA 1
ATOM 816 C C . CYS A 1 102 ? 1.338 1.149 10.380 1.00 94.25 102 CYS A C 1
ATOM 818 O O . CYS A 1 102 ? 0.495 0.325 10.750 1.00 94.25 102 CYS A O 1
ATOM 820 N N . HIS A 1 103 ? 1.946 1.990 11.214 1.00 93.25 103 HIS A N 1
ATOM 821 C CA . HIS A 1 103 ? 1.783 1.963 12.669 1.00 93.25 103 HIS A CA 1
ATOM 822 C C . HIS A 1 103 ? 0.769 2.981 13.191 1.00 93.25 103 HIS A C 1
ATOM 824 O O . HIS A 1 103 ? 0.526 3.022 14.394 1.00 93.25 103 HIS A O 1
ATOM 830 N N . CYS A 1 104 ? 0.169 3.807 12.328 1.00 89.06 104 CYS A N 1
ATOM 831 C CA . CYS A 1 104 ? -0.719 4.878 12.775 1.00 89.06 104 CYS A CA 1
ATOM 832 C C . CYS A 1 104 ? -1.940 4.338 13.534 1.00 89.06 104 CYS A C 1
ATOM 834 O O . CYS A 1 104 ? -2.419 3.220 13.296 1.00 89.06 104 CYS A O 1
ATOM 836 N N . ARG A 1 105 ? -2.508 5.168 14.417 1.00 86.25 105 ARG A N 1
ATOM 837 C CA . ARG A 1 105 ? -3.629 4.748 15.266 1.00 86.25 105 ARG A CA 1
ATOM 838 C C . ARG A 1 105 ? -4.859 4.293 14.472 1.00 86.25 105 ARG A C 1
ATOM 840 O O . ARG A 1 105 ? -5.540 3.361 14.895 1.00 86.25 105 ARG A O 1
ATOM 847 N N . MET A 1 106 ? -5.120 4.894 13.308 1.00 88.25 106 MET A N 1
ATOM 848 C CA . MET A 1 106 ? -6.198 4.459 12.409 1.00 88.25 106 MET A CA 1
ATOM 849 C C . MET A 1 106 ? -6.014 3.022 11.928 1.00 88.25 106 MET A C 1
ATOM 851 O O . MET A 1 106 ? -6.975 2.260 11.905 1.00 88.25 106 MET A O 1
ATOM 855 N N . CYS A 1 107 ? -4.796 2.654 11.531 1.00 92.06 107 CYS A N 1
ATOM 856 C CA . CYS A 1 107 ? -4.498 1.320 11.021 1.00 92.06 107 CYS A CA 1
ATOM 857 C C . CYS A 1 107 ? -4.568 0.273 12.130 1.00 92.06 107 CYS A C 1
ATOM 859 O O . CYS A 1 107 ? -5.150 -0.785 11.913 1.00 92.06 107 CYS A O 1
ATOM 861 N N . GLN A 1 108 ? -4.085 0.600 13.331 1.00 92.75 108 GLN A N 1
ATOM 862 C CA . GLN A 1 108 ? -4.231 -0.274 14.497 1.00 92.75 108 GLN A CA 1
ATOM 863 C C . GLN A 1 108 ? -5.699 -0.583 14.808 1.00 92.75 108 GLN A C 1
ATOM 865 O O . GLN A 1 108 ? -6.063 -1.734 15.031 1.00 92.75 108 GLN A O 1
ATOM 870 N N . LEU A 1 109 ? -6.555 0.445 14.805 1.00 90.50 109 LEU A N 1
ATOM 871 C CA . LEU A 1 109 ? -7.986 0.301 15.072 1.00 90.50 109 LEU A CA 1
ATOM 872 C C . LEU A 1 109 ? -8.715 -0.442 13.949 1.00 90.50 109 LEU A C 1
ATOM 874 O O . LEU A 1 109 ? -9.506 -1.333 14.233 1.00 90.50 109 LEU A O 1
ATOM 878 N N . ALA A 1 110 ? -8.436 -0.100 12.689 1.00 92.00 110 ALA A N 1
ATOM 879 C CA . ALA A 1 110 ? -9.100 -0.709 11.539 1.00 92.00 110 ALA A CA 1
ATOM 880 C C . ALA A 1 110 ? -8.782 -2.205 11.399 1.00 92.00 110 ALA A C 1
ATOM 882 O O . ALA A 1 110 ? -9.651 -2.979 11.012 1.00 92.00 110 ALA A O 1
ATOM 883 N N . PHE A 1 111 ? -7.550 -2.612 11.716 1.00 94.00 111 PHE A N 1
ATOM 884 C CA . PHE A 1 111 ? -7.118 -4.010 11.637 1.00 94.00 111 PHE A CA 1
ATOM 885 C C . PHE A 1 111 ? -7.262 -4.768 12.959 1.00 94.00 111 PHE A C 1
ATOM 887 O O . PHE A 1 111 ? -7.095 -5.985 12.972 1.00 94.00 111 PHE A O 1
ATOM 894 N N . GLY A 1 112 ? -7.526 -4.071 14.069 1.00 92.62 112 GLY A N 1
ATOM 895 C CA . GLY A 1 112 ? -7.495 -4.666 15.405 1.00 92.62 112 GLY A CA 1
ATOM 896 C C . GLY A 1 112 ? -6.130 -5.273 15.757 1.00 92.62 112 GLY A C 1
ATOM 897 O O . GLY A 1 112 ? -6.079 -6.305 16.418 1.00 92.62 112 GLY A O 1
ATOM 898 N N . ASN A 1 113 ? -5.030 -4.679 15.280 1.00 93.56 113 ASN A N 1
ATOM 899 C CA . ASN A 1 113 ? -3.674 -5.234 15.389 1.00 93.56 113 ASN A CA 1
ATOM 900 C C . ASN A 1 113 ? -2.636 -4.140 15.725 1.00 93.56 113 ASN A C 1
ATOM 902 O O . ASN A 1 113 ? -2.964 -2.955 15.768 1.00 93.56 113 ASN A O 1
ATOM 906 N N . THR A 1 114 ? -1.378 -4.514 15.978 1.00 93.00 114 THR A N 1
ATOM 907 C CA . 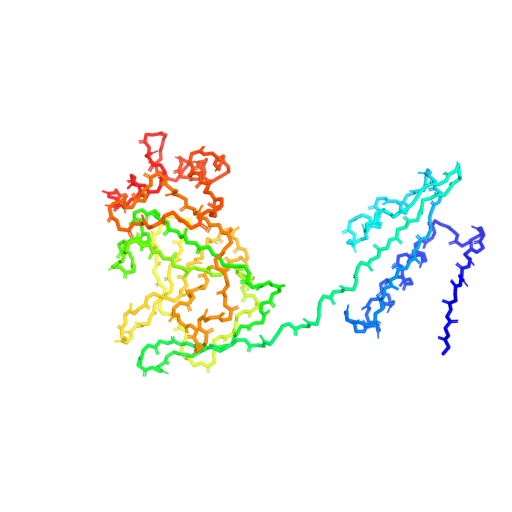THR A 1 114 ? -0.287 -3.578 16.316 1.00 93.00 114 THR A CA 1
ATOM 908 C C . THR A 1 114 ? 0.099 -2.662 15.155 1.00 93.00 114 THR A C 1
ATOM 910 O O . THR A 1 114 ? 0.595 -1.559 15.376 1.00 93.00 114 THR A O 1
ATOM 913 N N . ARG A 1 115 ? -0.167 -3.106 13.923 1.00 93.31 115 ARG A N 1
ATOM 914 C CA . ARG A 1 115 ? 0.084 -2.406 12.659 1.00 93.31 115 ARG A CA 1
ATOM 915 C C . ARG A 1 115 ? -0.778 -2.996 11.542 1.00 93.31 115 ARG A C 1
ATOM 917 O O . ARG A 1 115 ? -1.345 -4.077 11.696 1.00 93.31 115 ARG A O 1
ATOM 924 N N . ALA A 1 116 ? -0.830 -2.310 10.406 1.00 95.69 116 ALA A N 1
ATOM 925 C CA . ALA A 1 116 ? -1.371 -2.851 9.162 1.00 95.69 116 ALA A CA 1
ATOM 926 C C . ALA A 1 116 ? -0.254 -3.000 8.124 1.00 95.69 116 ALA A C 1
ATOM 928 O O . ALA A 1 116 ? 0.500 -2.054 7.908 1.00 95.69 116 ALA A O 1
ATOM 929 N N . ALA A 1 117 ? -0.171 -4.163 7.480 1.00 97.06 117 ALA A N 1
ATOM 930 C CA . ALA A 1 117 ? 0.773 -4.414 6.395 1.00 97.06 117 ALA A CA 1
ATOM 931 C C . ALA A 1 117 ? 0.095 -4.164 5.043 1.00 97.06 117 ALA A C 1
ATOM 933 O O . ALA A 1 117 ? -0.955 -4.754 4.750 1.00 97.06 117 ALA A O 1
ATOM 934 N N . PHE A 1 118 ? 0.706 -3.317 4.219 1.00 97.88 118 PHE A N 1
ATOM 935 C CA . PHE A 1 118 ? 0.175 -2.909 2.922 1.00 97.88 118 PHE A CA 1
ATOM 936 C C . PHE A 1 118 ? 1.186 -3.082 1.795 1.00 97.88 118 PHE A C 1
ATOM 938 O O . PHE A 1 118 ? 2.397 -2.996 1.994 1.00 97.88 118 PHE A O 1
ATOM 945 N N . ILE A 1 119 ? 0.661 -3.262 0.587 1.00 97.31 119 ILE A N 1
ATOM 946 C CA . ILE A 1 119 ? 1.344 -2.918 -0.655 1.00 97.31 119 ILE A CA 1
ATOM 947 C C . ILE A 1 119 ? 0.576 -1.775 -1.322 1.00 97.31 119 ILE A C 1
ATOM 949 O O . ILE A 1 119 ? -0.643 -1.850 -1.467 1.00 97.31 119 ILE A O 1
ATOM 953 N N . ASN A 1 120 ? 1.287 -0.721 -1.720 1.00 95.94 120 ASN A N 1
ATOM 954 C CA . ASN A 1 120 ? 0.704 0.388 -2.467 1.00 95.94 120 ASN A CA 1
ATOM 955 C C . ASN A 1 120 ? 0.680 0.036 -3.956 1.00 95.94 120 ASN A C 1
ATOM 957 O O . ASN A 1 120 ? 1.719 -0.288 -4.518 1.00 95.94 120 ASN A O 1
ATOM 961 N N . LEU A 1 121 ? -0.489 0.073 -4.579 1.00 95.12 121 LEU A N 1
ATOM 962 C CA . LEU A 1 121 ? -0.711 -0.278 -5.979 1.00 95.12 121 LEU A CA 1
ATOM 963 C C . LEU A 1 121 ? -1.499 0.828 -6.658 1.00 95.12 121 LEU A C 1
ATOM 965 O O . LEU A 1 121 ? -2.226 1.568 -6.006 1.00 95.12 121 LEU A O 1
ATOM 969 N N . ARG A 1 122 ? -1.428 0.925 -7.978 1.00 94.12 122 ARG A N 1
ATOM 970 C CA . ARG A 1 122 ? -2.375 1.732 -8.748 1.00 94.12 122 ARG A CA 1
ATOM 971 C C . ARG A 1 122 ? -3.729 1.037 -8.784 1.00 94.12 122 ARG A C 1
ATOM 973 O O . ARG A 1 122 ? -3.808 -0.183 -8.872 1.00 94.12 122 ARG A O 1
ATOM 980 N N . ASN A 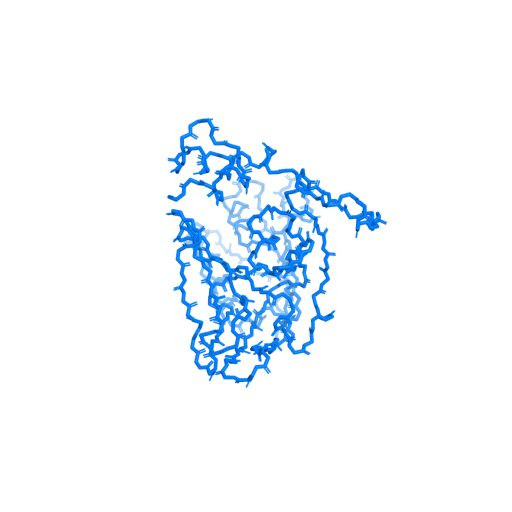1 123 ? -4.807 1.813 -8.824 1.00 91.75 123 ASN A N 1
ATOM 981 C CA . ASN A 1 123 ? -6.170 1.275 -8.838 1.00 91.75 123 ASN A CA 1
ATOM 982 C C . ASN A 1 123 ? -6.402 0.289 -9.996 1.00 91.75 123 ASN A C 1
ATOM 984 O O . ASN A 1 123 ? -7.063 -0.725 -9.812 1.00 91.75 123 ASN A O 1
ATOM 988 N N . HIS A 1 124 ? -5.819 0.544 -11.174 1.00 92.69 124 HIS A N 1
ATOM 989 C CA . HIS A 1 124 ? -5.939 -0.351 -12.331 1.00 92.69 124 HIS A CA 1
ATOM 990 C C . HIS A 1 124 ? -5.087 -1.626 -12.228 1.00 92.69 124 HIS A C 1
ATOM 992 O O . HIS A 1 124 ? -5.271 -2.538 -13.029 1.00 92.69 124 HIS A O 1
ATOM 998 N N . GLU A 1 125 ? -4.142 -1.698 -11.285 1.00 94.88 125 GLU A N 1
ATOM 999 C CA . GLU A 1 125 ? -3.378 -2.921 -11.026 1.00 94.88 125 GLU A CA 1
ATOM 1000 C C . GLU A 1 125 ? -4.206 -3.930 -10.216 1.00 94.88 125 GLU A C 1
ATOM 1002 O O . GLU A 1 125 ? -3.802 -5.085 -10.139 1.00 94.88 125 GLU A O 1
ATOM 1007 N N . VAL A 1 126 ? -5.354 -3.542 -9.644 1.00 96.44 126 VAL A N 1
ATOM 1008 C CA . VAL A 1 126 ? -6.235 -4.417 -8.859 1.00 96.44 126 VAL A CA 1
ATOM 1009 C C . VAL A 1 126 ? -7.565 -4.611 -9.581 1.00 96.44 126 VAL A C 1
ATOM 1011 O O . VAL A 1 126 ? -8.234 -3.656 -9.967 1.00 96.44 126 VAL A O 1
ATOM 1014 N N . GLN A 1 127 ? -7.987 -5.864 -9.722 1.00 97.06 127 GLN A N 1
ATOM 1015 C CA . GLN A 1 127 ? -9.281 -6.222 -10.289 1.00 97.06 127 GLN A CA 1
ATOM 1016 C C . GLN A 1 127 ? -10.034 -7.137 -9.328 1.00 97.06 127 GLN A C 1
ATOM 1018 O O . GLN A 1 127 ? -9.595 -8.249 -9.043 1.00 97.06 127 GLN A O 1
ATOM 1023 N N . TRP A 1 128 ? -11.195 -6.684 -8.859 1.00 96.62 128 TRP A N 1
ATOM 1024 C CA . TRP A 1 128 ? -12.116 -7.502 -8.074 1.00 96.62 128 TRP A CA 1
ATOM 1025 C C . TRP A 1 128 ? -12.781 -8.535 -8.984 1.00 96.62 128 TRP A C 1
ATOM 1027 O O . TRP A 1 128 ? -13.482 -8.183 -9.931 1.00 96.62 128 TRP A O 1
ATOM 1037 N N . THR A 1 129 ? -12.536 -9.813 -8.714 1.00 96.75 129 THR A N 1
ATOM 1038 C CA . THR A 1 129 ? -13.042 -10.945 -9.503 1.00 96.75 129 THR A CA 1
ATOM 1039 C C . THR A 1 129 ? -14.314 -11.551 -8.912 1.00 96.75 129 THR A C 1
ATOM 1041 O O . THR A 1 129 ? -15.058 -12.217 -9.626 1.00 96.75 129 THR A O 1
ATOM 1044 N N . ALA A 1 130 ? -14.602 -11.286 -7.634 1.00 93.12 130 ALA A N 1
ATOM 1045 C CA . ALA A 1 130 ? -15.879 -11.570 -6.979 1.00 93.12 130 ALA A CA 1
ATOM 1046 C C . ALA A 1 130 ? -16.151 -10.512 -5.906 1.00 93.12 130 ALA A C 1
ATOM 1048 O O . ALA A 1 130 ? -15.209 -10.174 -5.197 1.00 93.12 130 ALA A O 1
ATOM 1049 N N . ASN A 1 131 ? -17.408 -10.046 -5.808 1.00 93.56 131 ASN A N 1
ATOM 1050 C CA . ASN A 1 131 ? -17.950 -8.996 -4.923 1.00 93.56 131 ASN A CA 1
ATOM 1051 C C . ASN A 1 131 ? -16.964 -7.862 -4.551 1.00 93.56 131 ASN A C 1
ATOM 1053 O O . ASN A 1 131 ? -16.000 -8.090 -3.821 1.00 93.56 131 ASN A O 1
ATOM 1057 N N . PRO A 1 132 ? -17.210 -6.608 -4.963 1.00 93.00 132 PRO A N 1
ATOM 1058 C CA . PRO A 1 132 ? -16.337 -5.508 -4.566 1.00 93.00 132 PRO A CA 1
ATOM 1059 C C . PRO A 1 132 ? -16.392 -5.260 -3.044 1.00 93.00 132 PRO A C 1
ATOM 1061 O O . PRO A 1 132 ? -17.363 -5.654 -2.389 1.00 93.00 132 PRO A O 1
ATOM 1064 N N . PRO A 1 133 ? -15.373 -4.597 -2.467 1.00 95.62 133 PRO A N 1
ATOM 1065 C CA . PRO A 1 133 ? -15.397 -4.194 -1.066 1.00 95.62 133 PRO A CA 1
ATOM 1066 C C . PRO A 1 133 ? -16.588 -3.291 -0.770 1.00 95.62 133 PRO A C 1
ATOM 1068 O O . PRO A 1 133 ? -16.915 -2.393 -1.547 1.00 95.62 133 PRO A O 1
ATOM 1071 N N . THR A 1 134 ? -17.166 -3.460 0.417 1.00 97.25 134 THR A N 1
ATOM 1072 C CA . THR A 1 134 ? -17.977 -2.404 1.017 1.00 97.25 134 THR A CA 1
ATOM 1073 C C . THR A 1 134 ? -17.039 -1.273 1.411 1.00 97.25 134 THR A C 1
ATOM 1075 O O . THR A 1 134 ? -16.045 -1.501 2.102 1.00 97.25 134 THR A O 1
ATOM 1078 N N . LEU A 1 135 ? -17.345 -0.059 0.962 1.00 96.38 135 LEU A N 1
ATOM 1079 C CA . LEU A 1 135 ? -16.530 1.124 1.213 1.00 96.38 135 LEU A CA 1
ATOM 1080 C C . LEU A 1 135 ? -17.136 1.958 2.341 1.00 96.38 135 LEU A C 1
ATOM 1082 O O . LEU A 1 135 ? -18.350 2.150 2.400 1.00 96.38 135 LEU A O 1
ATOM 1086 N N . TYR A 1 136 ? -16.287 2.498 3.209 1.00 93.81 136 TYR A N 1
ATOM 1087 C CA . TYR A 1 136 ? -16.674 3.553 4.142 1.00 93.81 136 TYR A CA 1
ATOM 1088 C C . TYR A 1 136 ? -15.621 4.658 4.169 1.00 93.81 136 TYR A C 1
ATOM 1090 O O . TYR A 1 136 ? -14.421 4.409 4.011 1.00 93.81 136 TYR A O 1
ATOM 1098 N N . ALA A 1 137 ? -16.071 5.893 4.388 1.00 91.38 137 ALA A N 1
ATOM 1099 C CA . ALA A 1 137 ? -15.179 7.029 4.552 1.00 91.38 137 ALA A CA 1
ATOM 1100 C C . ALA A 1 137 ? -14.462 6.900 5.903 1.00 91.38 137 ALA A C 1
ATOM 1102 O O . ALA A 1 137 ? -15.046 7.118 6.961 1.00 91.38 137 ALA A O 1
ATOM 1103 N N . SER A 1 138 ? -13.193 6.498 5.866 1.00 85.94 138 SER A N 1
ATOM 1104 C CA . SER A 1 138 ? -12.369 6.363 7.072 1.00 85.94 138 SER A CA 1
ATOM 1105 C C . SER A 1 138 ? -11.801 7.704 7.538 1.00 85.94 138 SER A C 1
ATOM 1107 O O . SER A 1 138 ? -11.308 7.820 8.655 1.00 85.94 138 SER A O 1
ATOM 1109 N N . SER A 1 139 ? -11.838 8.706 6.662 1.00 84.31 139 SER A N 1
ATOM 1110 C CA . SER A 1 139 ? -11.413 10.076 6.897 1.00 84.31 139 SER A CA 1
ATOM 1111 C C . SER A 1 139 ? -12.083 10.984 5.852 1.00 84.31 139 SER A C 1
ATOM 1113 O O . SER A 1 139 ? -12.643 10.502 4.866 1.00 84.31 139 SER A O 1
ATOM 1115 N N . LYS A 1 140 ? -11.971 12.306 6.007 1.00 82.56 140 LYS A N 1
ATOM 1116 C CA . LYS A 1 140 ? -12.456 13.288 5.019 1.00 82.56 140 LYS A CA 1
ATOM 1117 C C . LYS A 1 140 ? -11.808 13.181 3.631 1.00 82.56 140 LYS A C 1
ATOM 1119 O O . LYS A 1 140 ? -12.334 13.741 2.678 1.00 82.56 140 LYS A O 1
ATOM 1124 N N . PHE A 1 141 ? -10.673 12.497 3.508 1.00 82.56 141 PHE A N 1
ATOM 1125 C CA . PHE A 1 141 ? -9.922 12.387 2.252 1.00 82.56 141 PHE A CA 1
ATOM 1126 C C . PHE A 1 141 ? -9.552 10.947 1.890 1.00 82.56 141 PHE A C 1
ATOM 1128 O O . PHE A 1 141 ? -8.832 10.735 0.912 1.00 82.56 141 PHE A O 1
ATOM 1135 N N . ALA A 1 142 ? -10.001 9.960 2.667 1.00 90.38 142 ALA A N 1
ATOM 1136 C CA . ALA A 1 142 ? -9.668 8.566 2.431 1.00 90.38 142 ALA A CA 1
ATOM 1137 C C . ALA A 1 142 ? -10.804 7.616 2.807 1.00 90.38 142 ALA A C 1
ATOM 1139 O O . ALA A 1 142 ? -11.470 7.767 3.836 1.00 90.38 142 ALA A O 1
ATOM 1140 N N . GLN A 1 143 ? -10.962 6.572 2.008 1.00 94.44 143 GLN A N 1
ATOM 1141 C CA . GLN A 1 143 ? -11.910 5.492 2.237 1.00 94.44 143 GLN A CA 1
ATOM 1142 C C . GLN A 1 143 ? -11.184 4.178 2.505 1.00 94.44 143 GLN A C 1
ATOM 1144 O O . GLN A 1 143 ? -10.012 4.010 2.163 1.00 94.44 143 GLN A O 1
ATOM 1149 N N . ARG A 1 144 ? -11.888 3.248 3.142 1.00 95.69 144 ARG A N 1
ATOM 1150 C CA . ARG A 1 144 ? -11.426 1.877 3.348 1.00 95.69 144 ARG A CA 1
ATOM 1151 C C . ARG A 1 144 ? -12.442 0.906 2.785 1.00 95.69 144 ARG A C 1
ATOM 1153 O O . ARG A 1 144 ? -13.643 1.104 2.962 1.00 95.69 144 ARG A O 1
ATOM 1160 N N . GLY A 1 145 ? -11.937 -0.138 2.144 1.00 96.81 145 GLY A N 1
ATOM 1161 C CA . GLY A 1 145 ? -12.717 -1.271 1.683 1.00 96.81 145 GLY A CA 1
ATOM 1162 C C . GLY A 1 145 ? -12.606 -2.444 2.640 1.00 96.81 145 GLY A C 1
ATOM 1163 O O . GLY A 1 145 ? -11.508 -2.790 3.077 1.00 96.81 145 GLY A O 1
ATOM 1164 N N . PHE A 1 146 ? -13.733 -3.071 2.954 1.00 97.19 146 PHE A N 1
ATOM 1165 C CA . PHE A 1 146 ? -13.798 -4.269 3.785 1.00 97.19 146 PHE A CA 1
ATOM 1166 C C . PHE A 1 146 ? -14.811 -5.266 3.224 1.00 97.19 146 PHE A C 1
ATOM 1168 O O . PHE A 1 146 ? -15.665 -4.924 2.402 1.00 97.19 146 PHE A O 1
ATOM 1175 N N . CYS A 1 147 ? -14.736 -6.514 3.680 1.00 96.31 147 CYS A N 1
ATOM 1176 C CA . CYS A 1 147 ? -15.761 -7.487 3.332 1.00 96.31 147 CYS A CA 1
ATOM 1177 C C . CYS A 1 147 ? -17.047 -7.228 4.108 1.00 96.31 147 CYS A C 1
ATOM 1179 O O . CYS A 1 147 ? -17.093 -7.455 5.314 1.00 96.31 147 CYS A O 1
ATOM 1181 N N . GLY A 1 148 ? -18.119 -6.860 3.405 1.00 95.44 148 GLY A N 1
ATOM 1182 C CA . GLY A 1 148 ? -19.447 -6.692 4.002 1.00 95.44 148 GLY A CA 1
ATOM 1183 C C . GLY A 1 148 ? -20.033 -7.960 4.641 1.00 95.44 148 GLY A C 1
ATOM 1184 O O . GLY A 1 148 ? -21.046 -7.865 5.322 1.00 95.44 148 GLY A O 1
ATOM 1185 N N . HIS A 1 149 ? -19.415 -9.132 4.437 1.00 94.25 149 HIS A N 1
ATOM 1186 C CA . HIS A 1 149 ? -19.859 -10.400 5.020 1.00 94.25 149 HIS A CA 1
ATOM 1187 C C . HIS A 1 149 ? -19.055 -10.821 6.259 1.00 94.25 149 HIS A C 1
ATOM 1189 O O . HIS A 1 149 ? -19.650 -11.125 7.286 1.00 94.25 149 HIS A O 1
ATOM 1195 N N . CYS A 1 150 ? -17.717 -10.852 6.185 1.00 90.31 150 CYS A N 1
ATOM 1196 C CA . CYS A 1 150 ? -16.876 -11.305 7.305 1.00 90.31 150 CYS A CA 1
ATOM 1197 C C . CYS A 1 150 ? -16.063 -10.200 7.998 1.00 90.31 150 CYS A C 1
ATOM 1199 O O . CYS A 1 150 ? -15.423 -10.474 9.008 1.00 90.31 150 CYS A O 1
ATOM 1201 N N . GLY A 1 151 ? -16.082 -8.966 7.485 1.00 91.94 151 GLY A N 1
ATOM 1202 C CA . GLY A 1 151 ? -15.533 -7.785 8.154 1.00 91.94 151 GLY A CA 1
ATOM 1203 C C . GLY A 1 151 ? -14.065 -7.375 7.927 1.00 91.94 151 GLY A C 1
ATOM 1204 O O . GLY A 1 151 ? -13.793 -6.203 8.179 1.00 91.94 151 GLY A O 1
ATOM 1205 N N . PRO A 1 152 ? -13.100 -8.207 7.468 1.00 88.69 152 PRO A N 1
ATOM 1206 C CA . PRO A 1 152 ? -11.704 -7.786 7.429 1.00 88.69 152 PRO A CA 1
ATOM 1207 C C . PRO A 1 152 ? -11.505 -6.624 6.448 1.00 88.69 152 PRO A C 1
ATOM 1209 O O . PRO A 1 152 ? -12.119 -6.632 5.375 1.00 88.69 152 PRO A O 1
ATOM 1212 N N . PRO A 1 153 ? -10.646 -5.646 6.783 1.00 93.75 153 PRO A N 1
ATOM 1213 C CA . PRO A 1 153 ? -10.236 -4.606 5.850 1.00 93.75 153 PRO A CA 1
ATOM 1214 C C . PRO A 1 153 ? -9.357 -5.201 4.739 1.00 93.75 153 PRO A C 1
ATOM 1216 O O . PRO A 1 153 ? -8.472 -6.014 5.001 1.00 93.75 153 PRO A O 1
ATOM 1219 N N . LEU A 1 154 ? -9.584 -4.772 3.497 1.00 95.06 154 LEU A N 1
ATOM 1220 C CA . LEU A 1 154 ? -8.812 -5.189 2.321 1.00 95.06 154 LEU A CA 1
ATOM 1221 C C . LEU A 1 154 ? -8.104 -4.017 1.647 1.00 95.06 154 LEU A C 1
ATOM 1223 O O . LEU A 1 154 ? -6.982 -4.201 1.186 1.00 95.06 154 LEU A O 1
ATOM 1227 N N . SER A 1 155 ? -8.721 -2.834 1.596 1.00 96.25 155 SER A N 1
ATOM 1228 C CA . SER A 1 155 ? -8.140 -1.672 0.920 1.00 96.25 155 SER A CA 1
ATOM 1229 C C . SER A 1 155 ? -8.183 -0.404 1.767 1.00 96.25 155 SER A C 1
ATOM 1231 O O . SER A 1 155 ? -9.049 -0.219 2.628 1.00 96.25 155 SER A O 1
ATOM 1233 N N . PHE A 1 156 ? -7.239 0.490 1.504 1.00 95.81 156 PHE A N 1
ATOM 1234 C CA . PHE A 1 156 ? -7.267 1.889 1.904 1.00 95.81 156 PHE A CA 1
ATOM 1235 C C . PHE A 1 156 ? -6.923 2.750 0.690 1.00 95.81 156 PHE A C 1
ATOM 1237 O O . PHE A 1 156 ? -5.974 2.468 -0.032 1.00 95.81 156 PHE A O 1
ATOM 1244 N N . GLU A 1 157 ? -7.699 3.799 0.450 1.00 93.62 157 GLU A N 1
ATOM 1245 C CA . GLU A 1 157 ? -7.580 4.630 -0.746 1.00 93.62 157 GLU A CA 1
ATOM 1246 C C . GLU A 1 157 ? -7.703 6.097 -0.355 1.00 93.62 157 GLU A C 1
ATOM 1248 O O . GLU A 1 157 ? -8.682 6.507 0.272 1.00 93.62 157 GLU A O 1
ATOM 1253 N N . CYS A 1 158 ? -6.731 6.913 -0.754 1.00 88.44 158 CYS A N 1
ATOM 1254 C CA . CYS A 1 158 ? -6.883 8.363 -0.697 1.00 88.44 158 CYS A CA 1
ATOM 1255 C C . CYS A 1 158 ? -7.704 8.824 -1.903 1.00 88.44 158 CYS A C 1
ATOM 1257 O O . CYS A 1 158 ? -7.300 8.589 -3.036 1.00 88.44 158 CYS A O 1
ATOM 1259 N N . LEU A 1 159 ? -8.798 9.555 -1.677 1.00 86.06 159 LEU A N 1
ATOM 1260 C CA . LEU A 1 159 ? -9.748 9.967 -2.724 1.00 86.06 159 LEU A CA 1
ATOM 1261 C C . LEU A 1 159 ? -9.112 10.840 -3.823 1.00 86.06 159 LEU A C 1
ATOM 1263 O O . LEU A 1 159 ? -9.599 10.884 -4.946 1.00 86.06 159 LEU A O 1
ATOM 1267 N N . ALA A 1 160 ? -8.016 11.530 -3.500 1.00 85.56 160 ALA A N 1
ATOM 1268 C CA . ALA A 1 160 ? -7.244 12.358 -4.429 1.00 85.56 160 ALA A CA 1
ATOM 1269 C C . ALA A 1 160 ? -6.038 11.623 -5.059 1.00 85.56 160 ALA A C 1
ATOM 1271 O O . ALA A 1 160 ? -5.124 12.273 -5.566 1.00 85.56 160 ALA A O 1
ATOM 1272 N N . SER A 1 161 ? -5.973 10.292 -4.957 1.00 86.75 161 SER A N 1
ATOM 1273 C CA . SER A 1 161 ? -4.882 9.457 -5.467 1.00 86.75 161 SER A CA 1
ATOM 1274 C C . SER A 1 161 ? -5.418 8.367 -6.390 1.00 86.75 161 SER A C 1
ATOM 1276 O O . SER A 1 161 ? -6.465 7.784 -6.137 1.00 86.75 161 SER A O 1
ATOM 1278 N N . GLU A 1 162 ? -4.652 8.027 -7.424 1.00 90.75 162 GLU A N 1
ATOM 1279 C CA . GLU A 1 162 ? -4.895 6.835 -8.250 1.00 90.75 162 GLU A CA 1
ATOM 1280 C C . GLU A 1 162 ? -4.297 5.556 -7.638 1.00 90.75 162 GLU A C 1
ATOM 1282 O O . GLU A 1 162 ? -4.194 4.537 -8.323 1.00 90.75 162 GLU A O 1
ATOM 1287 N N . HIS A 1 163 ? -3.849 5.622 -6.380 1.00 92.31 163 HIS A N 1
ATOM 1288 C CA . HIS A 1 163 ? -3.236 4.507 -5.667 1.00 92.31 163 HIS A CA 1
ATOM 1289 C C . HIS A 1 163 ? -4.115 4.014 -4.517 1.00 92.31 163 HIS A C 1
ATOM 1291 O O . HIS A 1 163 ? -4.763 4.803 -3.823 1.00 92.31 163 HIS A O 1
ATOM 1297 N N . MET A 1 164 ? -4.032 2.711 -4.289 1.00 94.62 164 MET A N 1
ATOM 1298 C CA . MET A 1 164 ? -4.691 1.930 -3.262 1.00 94.62 164 MET A CA 1
ATOM 1299 C C . MET A 1 164 ? -3.640 1.168 -2.464 1.00 94.62 164 MET A C 1
ATOM 1301 O O . MET A 1 164 ? -2.785 0.487 -3.022 1.00 94.62 164 MET A O 1
ATOM 1305 N N . ASP A 1 165 ? -3.750 1.226 -1.148 1.00 97.25 165 ASP A N 1
ATOM 1306 C CA . ASP A 1 165 ? -3.048 0.327 -0.251 1.00 97.25 165 ASP A CA 1
ATOM 1307 C C . ASP A 1 165 ? -3.875 -0.943 -0.076 1.00 97.25 165 ASP A C 1
ATOM 1309 O O . ASP A 1 165 ? -4.936 -0.936 0.551 1.00 97.25 165 ASP A O 1
ATOM 1313 N N . LEU A 1 166 ? -3.393 -2.037 -0.655 1.00 97.75 166 LEU A N 1
ATOM 1314 C CA . LEU A 1 166 ? -4.003 -3.353 -0.551 1.00 97.75 166 LEU A CA 1
ATOM 1315 C C . LEU A 1 166 ? -3.386 -4.104 0.631 1.00 97.75 166 LEU A C 1
ATOM 1317 O O . LEU A 1 166 ? -2.163 -4.142 0.793 1.00 97.75 166 LEU A O 1
ATOM 1321 N N . SER A 1 167 ? -4.224 -4.698 1.478 1.00 97.94 167 SER A N 1
ATOM 1322 C CA . SER A 1 167 ? -3.757 -5.428 2.653 1.00 97.94 167 SER A CA 1
ATOM 1323 C C . SER A 1 167 ? -2.966 -6.669 2.250 1.00 97.94 167 SER A C 1
ATOM 1325 O O . SER A 1 167 ? -3.499 -7.564 1.591 1.00 97.94 167 SER A O 1
ATOM 1327 N N . VAL A 1 168 ? -1.727 -6.773 2.733 1.00 97.88 168 VAL A N 1
ATOM 1328 C CA . VAL A 1 168 ? -0.856 -7.937 2.497 1.00 97.88 168 VAL A CA 1
ATOM 1329 C C . VAL A 1 168 ? -1.480 -9.218 3.049 1.00 97.88 168 VAL A C 1
ATOM 1331 O O . VAL A 1 168 ? -1.414 -10.260 2.408 1.00 97.88 168 VAL A O 1
ATOM 1334 N N . GLY A 1 169 ? -2.154 -9.137 4.200 1.00 95.31 169 GLY A N 1
ATOM 1335 C CA . GLY A 1 169 ? -2.825 -10.287 4.814 1.00 95.31 169 GLY A CA 1
ATOM 1336 C C . GLY A 1 169 ? -4.043 -10.800 4.039 1.00 95.31 169 GLY A C 1
ATOM 1337 O O . GLY A 1 169 ? -4.544 -11.870 4.360 1.00 95.31 169 GLY A O 1
ATOM 1338 N N . SER A 1 170 ? -4.522 -10.054 3.038 1.00 96.31 170 SER A N 1
ATOM 1339 C CA . SER A 1 170 ? -5.616 -10.492 2.163 1.00 96.31 170 SER A CA 1
ATOM 1340 C C . SER A 1 170 ? -5.138 -11.243 0.915 1.00 96.31 170 SER A C 1
ATOM 1342 O O . SER A 1 170 ? -5.969 -11.708 0.139 1.00 96.31 170 SER A O 1
ATOM 1344 N N . LEU A 1 171 ? -3.825 -11.348 0.694 1.00 96.94 171 LEU A N 1
ATOM 1345 C CA . LEU A 1 171 ? -3.249 -12.119 -0.407 1.00 96.94 171 LEU A CA 1
ATOM 1346 C C . LEU A 1 171 ? -3.309 -13.618 -0.099 1.00 96.94 171 LEU A C 1
ATOM 1348 O O . LEU A 1 171 ? -3.144 -14.025 1.048 1.00 96.94 171 LEU A O 1
ATOM 1352 N N . ASP A 1 172 ? -3.473 -14.443 -1.133 1.00 95.69 172 ASP A N 1
ATOM 1353 C CA . ASP A 1 172 ? -3.395 -15.904 -0.997 1.00 95.69 172 ASP A CA 1
ATOM 1354 C C . ASP A 1 172 ? -1.961 -16.359 -0.655 1.00 95.69 172 ASP A C 1
ATOM 1356 O O . ASP A 1 172 ? -1.776 -17.339 0.062 1.00 95.69 172 ASP A O 1
ATOM 1360 N N . ASP A 1 173 ? -0.950 -15.617 -1.124 1.00 93.94 173 ASP A N 1
ATOM 1361 C CA . ASP A 1 173 ? 0.458 -15.759 -0.728 1.00 93.94 173 ASP A CA 1
ATOM 1362 C C . ASP A 1 173 ? 1.011 -14.412 -0.216 1.00 93.94 173 ASP A C 1
ATOM 1364 O O . ASP A 1 173 ? 1.588 -13.632 -0.984 1.00 93.94 173 ASP A O 1
ATOM 1368 N N . PRO A 1 174 ? 0.842 -14.102 1.084 1.00 92.81 174 PRO A N 1
ATOM 1369 C CA . PRO A 1 174 ? 1.355 -12.869 1.680 1.00 92.81 174 PRO A CA 1
ATOM 1370 C C . PRO A 1 174 ? 2.885 -12.756 1.634 1.00 92.81 174 PRO A C 1
ATOM 1372 O O . PRO A 1 174 ? 3.411 -11.644 1.607 1.00 92.81 174 PRO A O 1
ATOM 1375 N N . ALA A 1 175 ? 3.609 -13.883 1.592 1.00 92.56 175 ALA A N 1
ATOM 1376 C CA . ALA A 1 175 ? 5.074 -13.907 1.575 1.00 92.56 175 ALA A CA 1
ATOM 1377 C C . ALA A 1 175 ? 5.662 -13.422 0.239 1.00 92.56 175 ALA A C 1
ATOM 1379 O O . ALA A 1 175 ? 6.855 -13.109 0.156 1.00 92.56 175 ALA A O 1
ATOM 1380 N N . ALA A 1 176 ? 4.826 -13.295 -0.797 1.00 91.75 176 ALA A N 1
ATOM 1381 C CA . ALA A 1 176 ? 5.187 -12.603 -2.022 1.00 91.75 176 ALA A CA 1
ATOM 1382 C C . ALA A 1 176 ? 5.529 -11.125 -1.766 1.00 91.75 176 ALA A C 1
ATOM 1384 O O . ALA A 1 176 ? 6.299 -10.548 -2.527 1.00 91.75 176 ALA A O 1
ATOM 1385 N N . ILE A 1 177 ? 5.004 -10.497 -0.711 1.00 95.25 177 ILE A N 1
ATOM 1386 C CA . ILE A 1 177 ? 5.321 -9.108 -0.368 1.00 95.25 177 ILE A CA 1
ATOM 1387 C C . ILE A 1 177 ? 6.389 -9.068 0.720 1.00 95.25 177 ILE A C 1
ATOM 1389 O O . ILE A 1 177 ? 6.327 -9.792 1.710 1.00 95.25 177 ILE A O 1
ATOM 1393 N N . ARG A 1 178 ? 7.383 -8.195 0.539 1.00 93.12 178 ARG A N 1
ATOM 1394 C CA . ARG A 1 178 ? 8.461 -7.987 1.508 1.00 93.12 178 ARG A CA 1
ATOM 1395 C C . ARG A 1 178 ? 8.328 -6.603 2.128 1.00 93.12 178 ARG A C 1
ATOM 1397 O O . ARG A 1 178 ? 8.281 -5.639 1.364 1.00 93.12 178 ARG A O 1
ATOM 1404 N N . PRO A 1 179 ? 8.291 -6.477 3.463 1.00 92.50 179 PRO A N 1
ATOM 1405 C CA . PRO A 1 179 ? 8.326 -5.169 4.096 1.00 92.50 179 PRO A CA 1
ATOM 1406 C C . PRO A 1 179 ? 9.661 -4.489 3.775 1.00 92.50 179 PRO A C 1
ATOM 1408 O O . PRO A 1 179 ? 10.722 -5.104 3.875 1.00 92.50 179 PRO A O 1
ATOM 1411 N N . THR A 1 180 ? 9.600 -3.233 3.345 1.00 93.88 180 THR A N 1
ATOM 1412 C CA . THR A 1 180 ? 10.782 -2.426 3.010 1.00 93.88 180 THR A CA 1
ATOM 1413 C C . THR A 1 180 ? 10.924 -1.197 3.890 1.00 93.88 180 THR A C 1
ATOM 1415 O O . THR A 1 180 ? 12.027 -0.676 4.014 1.00 93.88 180 THR A O 1
ATOM 1418 N N . THR A 1 181 ? 9.829 -0.732 4.490 1.00 91.81 181 THR A N 1
ATOM 1419 C CA . THR A 1 181 ? 9.804 0.458 5.342 1.00 91.81 181 THR A CA 1
ATOM 1420 C C . THR A 1 181 ? 8.715 0.355 6.404 1.00 91.81 181 THR A C 1
ATOM 1422 O O . THR A 1 181 ? 7.740 -0.397 6.279 1.00 91.81 181 THR A O 1
ATOM 1425 N N . HIS A 1 182 ? 8.867 1.164 7.448 1.00 93.12 182 HIS A N 1
ATOM 1426 C CA . HIS A 1 182 ? 7.812 1.432 8.412 1.00 93.12 182 HIS A CA 1
ATOM 1427 C C . HIS A 1 182 ? 7.322 2.865 8.299 1.00 93.12 182 HIS A C 1
ATOM 1429 O O . HIS A 1 182 ? 8.121 3.796 8.249 1.00 93.12 182 HIS A O 1
ATOM 1435 N N . PHE A 1 183 ? 6.009 3.035 8.366 1.00 92.25 183 PHE A N 1
ATOM 1436 C CA . PHE A 1 183 ? 5.356 4.329 8.267 1.00 92.25 183 PHE A CA 1
ATOM 1437 C C . PHE A 1 183 ? 4.619 4.698 9.562 1.00 92.25 183 PHE A C 1
ATOM 1439 O O . PHE A 1 183 ? 4.051 3.823 10.226 1.00 92.25 183 PHE A O 1
ATOM 1446 N N . ALA A 1 184 ? 4.588 5.994 9.891 1.00 90.12 184 ALA A N 1
ATOM 1447 C CA . ALA A 1 184 ? 3.973 6.549 11.103 1.00 90.12 184 ALA A CA 1
ATOM 1448 C C . ALA A 1 184 ? 4.553 5.945 12.395 1.00 90.12 184 ALA A C 1
ATOM 1450 O O . ALA A 1 184 ? 3.832 5.542 13.316 1.00 90.12 184 ALA A O 1
ATOM 1451 N N . VAL A 1 185 ? 5.883 5.816 12.432 1.00 91.06 185 VAL A N 1
ATOM 1452 C CA . VAL A 1 185 ? 6.610 5.107 13.496 1.00 91.06 185 VAL A CA 1
ATOM 1453 C C . VAL A 1 185 ? 6.473 5.756 14.873 1.00 91.06 185 VAL A C 1
ATOM 1455 O O . VAL A 1 185 ? 6.697 5.088 15.878 1.00 91.06 185 VAL A O 1
ATOM 1458 N N . GLU A 1 186 ? 6.031 7.009 14.944 1.00 88.56 186 GLU A N 1
ATOM 1459 C CA . GLU A 1 186 ? 5.686 7.696 16.189 1.00 88.56 186 GLU A CA 1
ATOM 1460 C C . GLU A 1 186 ? 4.497 7.063 16.937 1.00 88.56 186 GLU A C 1
ATOM 1462 O O . GLU A 1 186 ? 4.410 7.196 18.153 1.00 88.56 186 GLU A O 1
ATOM 1467 N N . SER A 1 187 ? 3.612 6.332 16.244 1.00 89.06 187 SER A N 1
ATOM 1468 C CA . SER A 1 187 ? 2.480 5.602 16.848 1.00 89.06 187 SER A CA 1
ATOM 1469 C C . SER A 1 187 ? 2.784 4.125 17.152 1.00 89.06 187 SER A C 1
ATOM 1471 O O . SER A 1 187 ? 1.893 3.382 17.573 1.00 89.06 187 SER A O 1
ATOM 1473 N N . ARG A 1 188 ? 4.021 3.669 16.917 1.00 89.38 188 ARG A N 1
ATOM 1474 C CA . ARG A 1 188 ? 4.431 2.263 17.056 1.00 89.38 188 ARG A CA 1
ATOM 1475 C C . ARG A 1 188 ? 4.277 1.763 18.499 1.00 89.38 188 ARG A C 1
ATOM 1477 O O . ARG A 1 188 ? 4.691 2.422 19.450 1.00 89.38 188 ARG A O 1
ATOM 1484 N N . ILE A 1 189 ? 3.744 0.551 18.672 1.00 89.31 189 ILE A N 1
ATOM 1485 C CA . ILE A 1 189 ? 3.577 -0.072 19.997 1.00 89.31 189 ILE A CA 1
ATOM 1486 C C . ILE A 1 189 ? 4.905 -0.696 20.452 1.00 89.31 189 ILE A C 1
ATOM 1488 O O . ILE A 1 189 ? 5.160 -1.874 20.214 1.00 89.31 189 ILE A O 1
ATOM 1492 N N . ALA A 1 190 ? 5.751 0.097 21.112 1.00 82.44 190 ALA A N 1
ATOM 1493 C CA . ALA A 1 190 ? 7.144 -0.243 21.429 1.00 82.44 190 ALA A CA 1
ATOM 1494 C C . ALA A 1 190 ? 7.367 -1.670 21.978 1.00 82.44 190 ALA A C 1
ATOM 1496 O O . ALA A 1 190 ? 8.246 -2.377 21.501 1.00 82.44 190 ALA A O 1
ATOM 1497 N N . ASN A 1 191 ? 6.534 -2.135 22.914 1.00 82.88 191 ASN A N 1
ATOM 1498 C CA . ASN A 1 191 ? 6.734 -3.427 23.592 1.00 82.88 191 ASN A CA 1
ATOM 1499 C C . ASN A 1 191 ? 6.366 -4.666 22.751 1.00 82.88 191 ASN A C 1
ATOM 1501 O O . ASN A 1 191 ? 6.544 -5.787 23.217 1.00 82.88 191 ASN A O 1
ATOM 1505 N N . TRP A 1 192 ? 5.831 -4.479 21.543 1.00 82.56 192 TRP A N 1
ATOM 1506 C CA . TRP A 1 192 ? 5.442 -5.560 20.629 1.00 82.56 192 TRP A CA 1
ATOM 1507 C C . TRP A 1 192 ? 6.230 -5.542 19.310 1.00 82.56 192 TRP A C 1
ATOM 1509 O O . TRP A 1 192 ? 5.939 -6.333 18.414 1.00 82.56 192 TRP A O 1
ATOM 1519 N N . HIS A 1 193 ? 7.228 -4.661 19.180 1.00 77.81 193 HIS A N 1
ATOM 1520 C CA . HIS A 1 193 ? 8.059 -4.550 17.983 1.00 77.81 193 HIS A CA 1
ATOM 1521 C C . HIS A 1 193 ? 9.496 -4.998 18.248 1.00 77.81 193 HIS A C 1
ATOM 1523 O O . HIS A 1 193 ? 10.171 -4.461 19.121 1.00 77.81 193 HIS A O 1
ATOM 1529 N N . ALA A 1 194 ? 9.965 -5.957 17.449 1.00 74.44 194 ALA A N 1
ATOM 1530 C CA . ALA A 1 194 ? 11.386 -6.244 17.310 1.00 74.44 194 ALA A CA 1
ATOM 1531 C C . ALA A 1 194 ? 12.020 -5.234 16.342 1.00 74.44 194 ALA A C 1
ATOM 1533 O O . ALA A 1 194 ? 11.367 -4.806 15.388 1.00 74.44 194 ALA A O 1
ATOM 1534 N N . ASP A 1 195 ? 13.273 -4.865 16.596 1.00 74.50 195 ASP A N 1
ATOM 1535 C CA . ASP A 1 195 ? 14.080 -4.101 15.648 1.00 74.50 195 ASP A CA 1
ATOM 1536 C C . ASP A 1 195 ? 14.470 -5.024 14.485 1.00 74.50 195 ASP A C 1
ATOM 1538 O O . ASP A 1 195 ? 15.174 -6.017 14.670 1.00 74.50 195 ASP A O 1
ATOM 1542 N N . ASP A 1 196 ? 13.934 -4.738 13.304 1.00 80.25 196 ASP A N 1
ATOM 1543 C CA . ASP A 1 196 ? 14.188 -5.467 12.061 1.00 80.25 196 ASP A CA 1
ATOM 1544 C C . ASP A 1 196 ? 15.198 -4.737 11.158 1.00 80.25 196 ASP A C 1
ATOM 1546 O O . ASP A 1 196 ? 15.469 -5.188 10.042 1.00 80.25 196 ASP A O 1
ATOM 1550 N N . GLY A 1 197 ? 15.786 -3.632 11.637 1.00 84.50 197 GLY A N 1
ATOM 1551 C CA . GLY A 1 197 ? 16.760 -2.831 10.900 1.00 84.50 197 GLY A CA 1
ATOM 1552 C C . GLY A 1 197 ? 16.187 -2.105 9.678 1.00 84.50 197 GLY A C 1
ATOM 1553 O O . GLY A 1 197 ? 16.960 -1.571 8.878 1.00 84.50 197 GLY A O 1
ATOM 1554 N N . LEU A 1 198 ? 14.861 -2.083 9.498 1.00 85.25 198 LEU A N 1
ATOM 1555 C CA . LEU A 1 198 ? 14.229 -1.397 8.376 1.00 85.25 198 LEU A CA 1
ATOM 1556 C C . LEU A 1 198 ? 14.112 0.116 8.632 1.00 85.25 198 LEU A C 1
ATOM 1558 O O . LEU A 1 198 ? 13.825 0.539 9.757 1.00 85.25 198 LEU A O 1
ATOM 1562 N N . PRO A 1 199 ? 14.259 0.959 7.590 1.00 84.06 199 PRO A N 1
ATOM 1563 C CA . PRO A 1 199 ? 14.036 2.394 7.714 1.00 84.06 199 PRO A CA 1
ATOM 1564 C C . PRO A 1 199 ? 12.625 2.713 8.225 1.00 84.06 199 PRO A C 1
ATOM 1566 O O . PRO A 1 199 ? 11.627 2.157 7.753 1.00 84.06 199 PRO A O 1
ATOM 1569 N N . GLY A 1 200 ? 12.547 3.629 9.189 1.00 82.44 200 GLY A N 1
ATOM 1570 C CA . GLY A 1 200 ? 11.297 4.182 9.697 1.00 82.44 200 GLY A CA 1
ATOM 1571 C C . GLY A 1 200 ? 11.116 5.630 9.263 1.00 82.44 200 GLY A C 1
ATOM 1572 O O . GLY A 1 200 ? 12.039 6.424 9.404 1.00 82.44 200 GLY A O 1
ATOM 1573 N N . GLU A 1 201 ? 9.923 5.965 8.784 1.00 83.94 201 GLU A N 1
ATOM 1574 C CA . GLU A 1 201 ? 9.513 7.331 8.455 1.00 83.94 201 GLU A CA 1
ATOM 1575 C C . GLU A 1 201 ? 8.457 7.803 9.457 1.00 83.94 201 GLU A C 1
ATOM 1577 O O . GLU A 1 201 ? 7.469 7.098 9.725 1.00 83.94 201 GLU A O 1
ATOM 1582 N N . ARG A 1 202 ? 8.653 8.997 10.025 1.00 82.44 202 ARG A N 1
ATOM 1583 C CA . ARG A 1 202 ? 7.655 9.609 10.903 1.00 82.44 202 ARG A CA 1
ATOM 1584 C C . ARG A 1 202 ? 6.619 10.369 10.083 1.00 82.44 202 ARG A C 1
ATOM 1586 O O . ARG A 1 202 ? 6.925 10.956 9.046 1.00 82.44 202 ARG A O 1
ATOM 1593 N N . LEU A 1 203 ? 5.373 10.396 10.547 1.00 82.56 203 LEU A N 1
ATOM 1594 C CA . LEU A 1 203 ? 4.314 11.118 9.836 1.00 82.56 203 LEU A CA 1
ATOM 1595 C C . LEU A 1 203 ? 4.565 12.633 9.787 1.00 82.56 203 LEU A C 1
ATOM 1597 O O . LEU A 1 203 ? 4.257 13.269 8.780 1.00 82.56 203 LEU A O 1
ATOM 1601 N N . ASP A 1 204 ? 5.137 13.208 10.845 1.00 80.88 204 ASP A N 1
ATOM 1602 C CA . ASP A 1 204 ? 5.450 14.639 10.931 1.00 80.88 204 ASP A CA 1
ATOM 1603 C C . ASP A 1 204 ? 6.556 15.081 9.954 1.00 80.88 204 ASP A C 1
ATOM 1605 O O . ASP A 1 204 ? 6.559 16.237 9.527 1.00 80.88 204 ASP A O 1
ATOM 1609 N N . GLU A 1 205 ? 7.409 14.159 9.504 1.00 83.94 205 GLU A N 1
ATOM 1610 C CA . GLU A 1 205 ? 8.426 14.380 8.464 1.00 83.94 205 GLU A CA 1
ATOM 1611 C C . GLU A 1 205 ? 7.823 14.393 7.044 1.00 83.94 205 GLU A C 1
ATOM 1613 O O . GLU A 1 205 ? 8.411 14.938 6.106 1.00 83.94 205 GLU A O 1
ATOM 1618 N N . HIS A 1 206 ? 6.607 13.863 6.864 1.00 84.56 206 HIS A N 1
ATOM 1619 C CA . HIS A 1 206 ? 5.953 13.748 5.562 1.00 84.56 206 HIS A CA 1
ATOM 1620 C C . HIS A 1 206 ? 5.046 14.961 5.249 1.00 84.56 206 HIS A C 1
ATOM 1622 O O . HIS A 1 206 ? 3.816 14.850 5.178 1.00 84.56 206 HIS A O 1
ATOM 1628 N N . LEU A 1 207 ? 5.658 16.131 5.003 1.00 83.12 207 LEU A N 1
ATOM 1629 C CA . LEU A 1 207 ? 5.006 17.456 4.875 1.00 83.12 207 LEU A CA 1
ATOM 1630 C C . LEU A 1 207 ? 3.683 17.468 4.092 1.00 83.12 207 LEU A C 1
ATOM 1632 O O . LEU A 1 207 ? 2.667 17.910 4.622 1.00 83.12 207 LEU A O 1
ATOM 1636 N N . LYS A 1 208 ? 3.652 16.916 2.869 1.00 82.69 208 LYS A N 1
ATOM 1637 C CA . LYS A 1 208 ? 2.438 16.904 2.023 1.00 82.69 208 LYS A CA 1
ATOM 1638 C C . LYS A 1 208 ? 1.245 16.222 2.692 1.00 82.69 208 LYS A C 1
ATOM 1640 O O . LYS A 1 208 ? 0.095 16.556 2.421 1.00 82.69 208 LYS A O 1
ATOM 1645 N N . LEU A 1 209 ? 1.509 15.205 3.507 1.00 80.19 209 LEU A N 1
ATOM 1646 C CA . LEU A 1 209 ? 0.465 14.450 4.184 1.00 80.19 209 LEU A CA 1
ATOM 1647 C C . LEU A 1 209 ? 0.049 15.155 5.476 1.00 80.19 209 LEU A C 1
ATOM 1649 O O . LEU A 1 209 ? -1.144 15.268 5.742 1.00 80.19 209 LEU A O 1
ATOM 1653 N N . THR A 1 210 ? 1.006 15.706 6.220 1.00 82.44 210 THR A N 1
ATOM 1654 C CA . THR A 1 210 ? 0.751 16.577 7.377 1.00 82.44 210 THR A CA 1
ATOM 1655 C C . THR A 1 210 ? -0.119 17.781 7.008 1.00 82.44 210 THR A C 1
ATOM 1657 O O . THR A 1 210 ? -1.092 18.071 7.704 1.00 82.44 210 THR A O 1
ATOM 1660 N N . GLU A 1 211 ? 0.157 18.438 5.881 1.00 85.56 211 GLU A N 1
ATOM 1661 C CA . GLU A 1 211 ? -0.661 19.538 5.356 1.00 85.56 211 GLU A CA 1
ATOM 1662 C C . GLU A 1 211 ? -2.090 19.089 5.037 1.00 85.56 211 GLU A C 1
ATOM 1664 O O . GLU A 1 211 ? -3.045 19.772 5.400 1.00 85.56 211 GLU A O 1
ATOM 1669 N N . ARG A 1 212 ? -2.265 17.909 4.425 1.00 84.06 212 ARG A N 1
ATOM 1670 C CA . ARG A 1 212 ? -3.600 17.344 4.155 1.00 84.06 212 ARG A CA 1
ATOM 1671 C C . ARG A 1 212 ? -4.388 17.087 5.438 1.00 84.06 212 ARG A C 1
ATOM 1673 O O . ARG A 1 212 ? -5.589 17.361 5.469 1.00 84.06 212 ARG A O 1
ATOM 1680 N N . TRP A 1 213 ? -3.735 16.589 6.489 1.00 78.25 213 TRP A N 1
ATOM 1681 C CA . TRP A 1 213 ? -4.362 16.399 7.799 1.00 78.25 213 TRP A CA 1
ATOM 1682 C C . TRP A 1 213 ? -4.821 17.727 8.395 1.00 78.25 213 TRP A C 1
ATOM 1684 O O . TRP A 1 213 ? -6.002 17.859 8.716 1.00 78.25 213 TRP A O 1
ATOM 1694 N N . LYS A 1 214 ? -3.927 18.718 8.471 1.00 83.56 214 LYS A N 1
ATOM 1695 C CA . LYS A 1 214 ? -4.239 20.051 9.008 1.00 83.56 214 LYS A CA 1
ATOM 1696 C C . LYS A 1 214 ? -5.345 20.748 8.220 1.00 83.56 214 LYS A C 1
ATOM 1698 O O . LYS A 1 214 ? -6.293 21.250 8.811 1.00 83.56 214 LYS A O 1
ATOM 1703 N N . ALA A 1 215 ? -5.310 20.674 6.891 1.00 84.56 215 ALA A N 1
ATOM 1704 C CA . ALA A 1 215 ? -6.372 21.214 6.044 1.00 84.56 215 ALA A CA 1
ATOM 1705 C C . ALA A 1 215 ? -7.733 20.534 6.287 1.00 84.56 215 ALA A C 1
ATOM 1707 O O . ALA A 1 215 ? -8.778 21.171 6.185 1.00 84.56 215 ALA A O 1
ATOM 1708 N N . SER A 1 216 ? -7.735 19.241 6.616 1.00 80.62 216 SER A N 1
ATOM 1709 C CA . SER A 1 216 ? -8.969 18.465 6.780 1.00 80.62 216 SER A CA 1
ATOM 1710 C C . SER A 1 216 ? -9.573 18.573 8.185 1.00 80.62 216 SER A C 1
ATOM 1712 O O . SER A 1 216 ? -10.796 18.540 8.328 1.00 80.62 216 SER A O 1
ATOM 1714 N N . TYR A 1 217 ? -8.749 18.691 9.227 1.00 78.50 217 TYR A N 1
ATOM 1715 C CA . TYR A 1 217 ? -9.183 18.620 10.633 1.00 78.50 217 TYR A CA 1
ATOM 1716 C C . TYR A 1 217 ? -8.780 19.842 11.477 1.00 78.50 217 TYR A C 1
ATOM 1718 O O . TYR A 1 217 ? -9.082 19.878 12.665 1.00 78.50 217 TYR A O 1
ATOM 1726 N N . GLY A 1 218 ? -8.160 20.858 10.872 1.00 82.38 218 GLY A N 1
ATOM 1727 C CA . GLY A 1 218 ? -7.677 22.071 11.536 1.00 82.38 218 GLY A CA 1
ATOM 1728 C C . GLY A 1 218 ? -6.219 21.972 11.993 1.00 82.38 218 GLY A C 1
ATOM 1729 O O . GLY A 1 218 ? -5.668 20.883 12.146 1.00 82.38 218 GLY A O 1
ATOM 1730 N N . ASP A 1 219 ? -5.587 23.120 12.248 1.00 81.56 219 ASP A N 1
ATOM 1731 C CA . ASP A 1 219 ? -4.152 23.208 12.574 1.00 81.56 219 ASP A CA 1
ATOM 1732 C C . ASP A 1 219 ? -3.758 22.539 13.899 1.00 81.56 219 ASP A C 1
ATOM 1734 O O . ASP A 1 219 ? -2.595 22.182 14.088 1.00 81.56 219 ASP A O 1
ATOM 1738 N N . GLY A 1 220 ? -4.724 22.349 14.803 1.00 77.56 220 GLY A N 1
ATOM 1739 C CA . GLY A 1 220 ? -4.535 21.663 16.084 1.00 77.56 220 GLY A CA 1
ATOM 1740 C C . GLY A 1 220 ? -4.609 20.136 16.005 1.00 77.56 220 GLY A C 1
ATOM 1741 O O . GLY A 1 220 ? -4.477 19.478 17.036 1.00 77.56 220 GLY A O 1
ATOM 1742 N N . VAL A 1 221 ? -4.851 19.553 14.823 1.00 73.25 221 VAL A N 1
ATOM 1743 C CA . VAL A 1 221 ? -4.888 18.096 14.671 1.00 73.25 221 VAL A CA 1
ATOM 1744 C C . VAL A 1 221 ? -3.478 17.518 14.774 1.00 73.25 221 VAL A C 1
ATOM 1746 O O . VAL A 1 221 ? -2.568 17.936 14.061 1.00 73.25 221 VAL A O 1
ATOM 1749 N N . GLU A 1 222 ? -3.308 16.507 15.622 1.00 69.31 222 GLU A N 1
ATOM 1750 C CA . GLU A 1 222 ? -2.144 15.627 15.555 1.00 69.31 222 GLU A CA 1
ATOM 1751 C C . GLU A 1 222 ? -2.345 14.658 14.377 1.00 69.31 222 GLU A C 1
ATOM 1753 O O . GLU A 1 222 ? -3.285 13.848 14.417 1.00 69.31 222 GLU A O 1
ATOM 1758 N N . PRO A 1 223 ? -1.535 14.739 13.303 1.00 70.00 223 PRO A N 1
ATOM 1759 C CA . PRO A 1 223 ? -1.666 13.852 12.153 1.00 70.00 223 PRO A CA 1
ATOM 1760 C C . PRO A 1 223 ? -1.700 12.378 12.583 1.00 70.00 223 PRO A C 1
ATOM 1762 O O . PRO A 1 223 ? -0.951 11.950 13.453 1.00 70.00 223 PRO A O 1
ATOM 1765 N N . GLY A 1 224 ? -2.605 11.589 12.000 1.00 64.00 224 GLY A N 1
ATOM 1766 C CA . GLY A 1 224 ? -2.737 10.153 12.286 1.00 64.00 224 GLY A CA 1
ATOM 1767 C C . GLY A 1 224 ? -3.438 9.785 13.605 1.00 64.00 224 GLY A C 1
ATOM 1768 O O . GLY A 1 224 ? -4.182 8.802 13.622 1.00 64.00 224 GLY A O 1
ATOM 1769 N N . VAL A 1 225 ? -3.262 10.556 14.686 1.00 59.47 225 VAL A N 1
ATOM 1770 C CA . VAL A 1 225 ? -3.839 10.269 16.018 1.00 59.47 225 VAL A CA 1
ATOM 1771 C C . VAL A 1 225 ? -5.104 11.094 16.276 1.00 59.47 225 VAL A C 1
ATOM 1773 O O . VAL A 1 225 ? -6.167 10.525 16.544 1.00 59.47 225 VAL A O 1
ATOM 1776 N N . GLY A 1 226 ? -5.033 12.420 16.132 1.00 58.16 226 GLY A N 1
ATOM 1777 C CA . GLY A 1 226 ? -6.126 13.351 16.444 1.00 58.16 226 GLY A CA 1
ATOM 1778 C C . GLY A 1 226 ? -7.344 13.221 15.524 1.00 58.16 226 GLY A C 1
ATOM 1779 O O . GLY A 1 226 ? -8.473 13.456 15.947 1.00 58.16 226 GLY A O 1
ATOM 1780 N N . ALA A 1 227 ? -7.144 12.750 14.292 1.00 58.22 227 ALA A N 1
ATOM 1781 C CA . ALA A 1 227 ? -8.219 12.567 13.320 1.00 58.22 227 ALA A CA 1
ATOM 1782 C C . ALA A 1 227 ? -9.115 11.336 13.568 1.00 58.22 227 ALA A C 1
ATOM 1784 O O . ALA A 1 227 ? -10.155 11.200 12.932 1.00 58.22 227 ALA A O 1
ATOM 1785 N N . THR A 1 228 ? -8.743 10.438 14.491 1.00 52.69 228 THR A N 1
ATOM 1786 C CA . THR A 1 228 ? -9.551 9.243 14.827 1.00 52.69 228 THR A CA 1
ATOM 1787 C C . THR A 1 228 ? -10.678 9.503 15.824 1.00 52.69 228 THR A C 1
ATOM 1789 O O . THR A 1 228 ? -11.503 8.619 16.035 1.00 52.69 228 THR A O 1
ATOM 1792 N N . ARG A 1 229 ? -10.696 10.670 16.484 1.00 49.66 229 ARG A N 1
ATOM 1793 C CA . ARG A 1 229 ? -11.573 10.943 17.640 1.00 49.66 229 ARG A CA 1
ATOM 1794 C C . ARG A 1 229 ? -12.461 12.181 17.484 1.00 49.66 229 ARG A C 1
ATOM 1796 O O . ARG A 1 229 ? -13.151 12.537 18.431 1.00 49.66 229 ARG A O 1
ATOM 1803 N N . GLN A 1 230 ? -12.434 12.830 16.322 1.00 45.44 230 GLN A N 1
ATOM 1804 C CA . GLN A 1 230 ? -13.250 14.009 16.009 1.00 45.44 230 GLN A CA 1
ATOM 1805 C C . GLN A 1 230 ? -14.079 13.773 14.739 1.00 45.44 230 GLN A C 1
ATOM 1807 O O . GLN A 1 230 ? -13.940 14.489 13.746 1.00 45.44 230 GLN A O 1
ATOM 1812 N N . THR A 1 231 ? -14.887 12.712 14.761 1.00 43.75 231 THR A N 1
ATOM 1813 C CA . THR A 1 231 ? -16.071 12.588 13.897 1.00 43.75 231 THR A CA 1
ATOM 1814 C C . THR A 1 231 ? -17.248 13.270 14.563 1.00 43.75 231 THR A C 1
ATOM 1816 O O . THR A 1 231 ? -17.488 12.923 15.743 1.00 43.75 231 THR A O 1
#

Secondary structure (DSSP, 8-state):
---------GGGTTSSHHHHHHHHHHHHS-TTS--EEEEEETT-THHHHHHHTT-EEEEE-SSEEEEEEPPPPPPPPPEEEE-TTSS-EEEE--S--EEEEE-SHHHHHHHTSS-EEEEEEEGGGEEEEESPPEEEEEETTEEEEE-TTT--EEEEEETT-SEEEEEGGGBSSGGGSEEEEEESGGG--GGG-------EE-GGG-HHHHHHHHHHH-TT--TTTGGGS--